Protein AF-K9SV68-F1 (afdb_monomer)

Solvent-accessible surface area (backbone atoms only — not comparable to full-atom values): 18923 Å² total; per-residue (Å²): 140,86,89,78,89,82,89,80,80,82,83,78,84,76,73,82,73,83,76,76,76,76,85,82,72,73,84,58,54,33,35,38,40,33,25,44,53,61,69,59,39,51,53,49,50,58,52,55,53,71,75,46,82,61,45,75,44,80,21,51,42,49,70,56,41,52,52,54,59,70,74,49,88,62,61,34,37,39,39,31,59,32,58,99,48,54,59,65,58,52,45,52,50,39,48,71,80,41,67,82,56,46,29,35,36,46,38,82,47,83,71,81,54,69,71,55,50,51,52,45,39,77,66,69,33,73,47,72,36,38,69,30,77,92,38,46,69,56,39,51,48,53,52,50,52,54,50,49,50,52,48,50,53,48,44,57,56,31,78,72,49,81,86,82,91,51,92,86,46,57,30,47,33,29,52,73,85,40,84,46,76,42,54,49,66,38,38,42,40,58,54,40,51,76,69,70,46,90,71,46,56,87,58,76,50,72,46,72,53,61,49,38,44,32,37,46,79,36,44,69,86,28,31,52,74,83,45,72,57,42,54,50,33,33,59,67,30,62,46,76,54,89,45,54,44,46,20,52,68,30,23,36,61,46,64,59,28,27,34,39,66,77,77,53,47,66,43,93,45,69,69,59,53,58,77,41,48,80,36,62,30,92,44,18,33,22,40,56,62,41,67,45,78,57,42,56,54,71,38,74,34,48,69,67,39,52,52,50,52,52,52,53,50,55,51,43,53,55,50,51,55,54,56,57,58,54,59,65,65,74,77,108

pLDDT: mean 77.12, std 18.06, range [28.53, 97.12]

Radius of gyration: 30.38 Å; Cα contacts (8 Å, |Δi|>4): 512; chains: 1; bounding box: 112×49×78 Å

Foldseek 3Di:
DDDDDDDDDDDDDDDDDPPPPPDDDDPAAEEEEEALPVVLLVLLVVLVVVLHDHHYHYHNADVSVVCVVVVDDHQEYEDEDHPPDDSLNVQVVCCVPVVPHAYEYEDQDPDDDPVNQVVVVVSPHPGYAYSDPVRSVVVSVVCCVSVVVSVVVVVVVCVVPPDDPDPPFKAWEAEQNHIFIDGFQDQQLVRCVVVVHDFDDPVVLPLAFLSQKKFWPDDPVQKDPADPSNVVLLVLLVQPPPRITRSSRITGHHYYIYIYDLWFDEDPDLVSLVVQAQHFGCAFYAHRRNRDGLGHHRDHRHVVSSVVNVVSVVVSVVVVVVVVVVVVVVVD

Structure (mmCIF, N/CA/C/O backbone):
data_AF-K9SV68-F1
#
_entry.id   AF-K9SV68-F1
#
loop_
_atom_site.group_PDB
_atom_site.id
_atom_site.type_symbol
_atom_site.label_atom_id
_atom_site.label_alt_id
_atom_site.label_comp_id
_atom_site.label_asym_id
_atom_site.label_entity_id
_atom_site.label_seq_id
_atom_site.pdbx_PDB_ins_code
_atom_site.Cartn_x
_atom_site.Cartn_y
_atom_site.Cartn_z
_atom_site.occupancy
_atom_site.B_iso_or_equiv
_atom_site.auth_seq_id
_atom_site.auth_comp_id
_atom_site.auth_asym_id
_atom_site.auth_atom_id
_atom_site.pdbx_PDB_model_num
ATOM 1 N N . MET A 1 1 ? 75.591 25.902 47.178 1.00 43.91 1 MET A N 1
ATOM 2 C CA . MET A 1 1 ? 74.725 26.683 46.273 1.00 43.91 1 MET A CA 1
ATOM 3 C C . MET A 1 1 ? 73.321 26.130 46.410 1.00 43.91 1 MET A C 1
ATOM 5 O O . MET A 1 1 ? 73.061 25.014 45.989 1.00 43.91 1 MET A O 1
ATOM 9 N N . SER A 1 2 ? 72.503 26.852 47.162 1.00 43.28 2 SER A N 1
ATOM 10 C CA . SER A 1 2 ? 71.105 26.577 47.492 1.00 43.28 2 SER A CA 1
ATOM 11 C C . SER A 1 2 ? 70.156 27.215 46.473 1.00 43.28 2 SER A C 1
ATOM 13 O O . SER A 1 2 ? 70.574 28.134 45.769 1.00 43.28 2 SER A O 1
ATOM 15 N N . ASN A 1 3 ? 68.896 26.756 46.507 1.00 35.91 3 ASN A N 1
ATOM 16 C CA . ASN A 1 3 ? 67.652 27.272 45.896 1.00 35.91 3 ASN A CA 1
ATOM 17 C C . ASN A 1 3 ? 67.081 26.321 44.835 1.00 35.91 3 ASN A C 1
ATOM 19 O O . ASN A 1 3 ? 67.828 25.801 44.020 1.00 35.91 3 ASN A O 1
ATOM 23 N N . SER A 1 4 ? 65.782 26.067 44.704 1.00 39.47 4 SER A N 1
ATOM 24 C CA . SER A 1 4 ? 64.579 26.325 45.503 1.00 39.47 4 SER A CA 1
ATOM 25 C C . SER A 1 4 ? 63.468 25.492 44.851 1.00 39.47 4 SER A C 1
ATOM 27 O O . SER A 1 4 ? 63.468 25.279 43.642 1.00 39.47 4 SER A O 1
ATOM 29 N N . SER A 1 5 ? 62.518 25.042 45.658 1.00 44.03 5 SER A N 1
ATOM 30 C CA . SER A 1 5 ? 61.244 24.430 45.276 1.00 44.03 5 SER A CA 1
ATOM 31 C C . SER A 1 5 ? 60.444 25.227 44.238 1.00 44.03 5 SER A C 1
ATOM 33 O O . SER A 1 5 ? 60.319 26.443 44.376 1.00 44.03 5 SER A O 1
ATOM 35 N N . ASN A 1 6 ? 59.782 24.531 43.304 1.00 39.59 6 ASN A N 1
ATOM 36 C CA . ASN A 1 6 ? 58.529 25.019 42.727 1.00 39.59 6 ASN A CA 1
ATOM 37 C C . ASN A 1 6 ? 57.597 23.863 42.327 1.00 39.59 6 ASN A C 1
ATOM 39 O O . ASN A 1 6 ? 57.912 23.064 41.448 1.00 39.59 6 ASN A O 1
ATOM 43 N N . SER A 1 7 ? 56.446 23.791 42.998 1.00 42.72 7 SER A N 1
ATOM 44 C CA . SER A 1 7 ? 55.296 22.967 42.626 1.00 42.72 7 SER A CA 1
ATOM 45 C C . SER A 1 7 ? 54.508 23.646 41.509 1.00 42.72 7 SER A C 1
ATOM 47 O O . SER A 1 7 ? 54.267 24.850 41.582 1.00 42.72 7 SER A O 1
ATOM 49 N N . SER A 1 8 ? 54.023 22.898 40.523 1.00 39.38 8 SER A N 1
ATOM 50 C CA . SER A 1 8 ? 52.914 23.350 39.671 1.00 39.38 8 SER A CA 1
ATOM 51 C C . SER A 1 8 ? 52.108 22.158 39.146 1.00 39.38 8 SER A C 1
ATOM 53 O O . SER A 1 8 ? 52.635 21.070 38.943 1.00 39.38 8 SER A O 1
ATOM 55 N N . ASN A 1 9 ? 50.800 22.390 39.063 1.00 41.84 9 ASN A N 1
ATOM 56 C CA . ASN A 1 9 ? 49.679 21.448 39.105 1.00 41.84 9 ASN A CA 1
ATOM 57 C C . ASN A 1 9 ? 49.635 20.350 38.022 1.00 41.84 9 ASN A C 1
ATOM 59 O O . ASN A 1 9 ? 50.152 20.548 36.923 1.00 41.84 9 ASN A O 1
ATOM 63 N N . PRO A 1 10 ? 48.913 19.236 38.279 1.00 46.31 10 PRO A N 1
ATOM 64 C CA . PRO A 1 10 ? 48.522 18.300 37.228 1.00 46.31 10 PRO A CA 1
ATOM 65 C C . PRO A 1 10 ? 47.568 18.981 36.226 1.00 46.31 10 PRO A C 1
ATOM 67 O O . PRO A 1 10 ? 46.767 19.834 36.628 1.00 46.31 10 PRO A O 1
ATOM 70 N N . PRO A 1 11 ? 47.620 18.624 34.929 1.00 42.34 11 PRO A N 1
ATOM 71 C CA . PRO A 1 11 ? 46.716 19.181 33.935 1.00 42.34 11 PRO A CA 1
ATOM 72 C C . PRO A 1 11 ? 45.273 18.777 34.253 1.00 42.34 11 PRO A C 1
ATOM 74 O O . PRO A 1 11 ? 44.971 17.620 34.550 1.00 42.34 11 PRO A O 1
ATOM 77 N N . SER A 1 12 ? 44.394 19.773 34.209 1.00 39.19 12 SER A N 1
ATOM 78 C CA . SER A 1 12 ? 42.957 19.651 34.392 1.00 39.19 12 SER A CA 1
ATOM 79 C C . SER A 1 12 ? 42.356 18.658 33.397 1.00 39.19 12 SER A C 1
ATOM 81 O O . SER A 1 12 ? 42.590 18.715 32.191 1.00 39.19 12 SER A O 1
ATOM 83 N N . THR A 1 13 ? 41.535 17.752 33.918 1.00 40.47 13 THR A N 1
ATOM 84 C CA . THR A 1 13 ? 40.661 16.872 33.148 1.00 40.47 13 THR A CA 1
ATOM 85 C C . THR A 1 13 ? 39.663 17.716 32.352 1.00 40.47 13 THR A C 1
ATOM 87 O O . THR A 1 13 ? 38.658 18.191 32.882 1.00 40.47 13 THR A O 1
ATOM 90 N N . GLN A 1 14 ? 39.935 17.928 31.061 1.00 42.53 14 GLN A N 1
ATOM 91 C CA . GLN A 1 14 ? 38.928 18.427 30.129 1.00 42.53 14 GLN A CA 1
ATOM 92 C C . GLN A 1 14 ? 37.808 17.388 30.038 1.00 42.53 14 GLN A C 1
ATOM 94 O O . GLN A 1 14 ? 38.004 16.254 29.605 1.00 42.53 14 GLN A O 1
ATOM 99 N N . LYS A 1 15 ? 36.630 17.784 30.516 1.00 39.50 15 LYS A N 1
ATOM 100 C CA . LYS A 1 15 ? 35.377 17.049 30.362 1.00 39.50 15 LYS A CA 1
ATOM 101 C C . LYS A 1 15 ? 35.115 16.898 28.854 1.00 39.50 15 LYS A C 1
ATOM 103 O O . LYS A 1 15 ? 35.193 17.915 28.164 1.00 39.50 15 LYS A O 1
ATOM 108 N N . PRO A 1 16 ? 34.840 15.690 28.330 1.00 36.31 16 PRO A N 1
ATOM 109 C CA . PRO A 1 16 ? 34.570 15.517 26.910 1.00 36.31 16 PRO A CA 1
ATOM 110 C C . PRO A 1 16 ? 33.375 16.386 26.516 1.00 36.31 16 PRO A C 1
ATOM 112 O O . PRO A 1 16 ? 32.306 16.320 27.128 1.00 36.31 16 PRO A O 1
ATOM 115 N N . GLU A 1 17 ? 33.609 17.245 25.530 1.00 38.41 17 GLU A N 1
ATOM 116 C CA . GLU A 1 17 ? 32.598 18.044 24.850 1.00 38.41 17 GLU A CA 1
ATOM 117 C C . GLU A 1 17 ? 31.492 17.099 24.341 1.00 38.41 17 GLU A C 1
ATOM 119 O O . GLU A 1 17 ? 31.812 16.005 23.859 1.00 38.41 17 GLU A O 1
ATOM 124 N N . PRO A 1 18 ? 30.197 17.434 24.498 1.00 31.64 18 PRO A N 1
ATOM 125 C CA . PRO A 1 18 ? 29.129 16.549 24.062 1.00 31.64 18 PRO A CA 1
ATOM 126 C C . PRO A 1 18 ? 29.256 16.332 22.555 1.00 31.64 18 PRO A C 1
ATOM 128 O O . PRO A 1 18 ? 29.105 17.263 21.765 1.00 31.64 18 PRO A O 1
ATOM 131 N N . LEU A 1 19 ? 29.560 15.087 22.181 1.00 33.84 19 LEU A N 1
ATOM 132 C CA . LEU A 1 19 ? 29.571 14.605 20.807 1.00 33.84 19 LEU A CA 1
ATOM 133 C C . LEU A 1 19 ? 28.248 15.007 20.154 1.00 33.84 19 LEU A C 1
ATOM 135 O O . LEU A 1 19 ? 27.196 14.457 20.480 1.00 33.84 19 LEU A O 1
ATOM 139 N N . VAL A 1 20 ? 28.304 15.982 19.246 1.00 36.91 20 VAL A N 1
ATOM 140 C CA . VAL A 1 20 ? 27.202 16.279 18.333 1.00 36.91 20 VAL A CA 1
ATOM 141 C C . VAL A 1 20 ? 26.858 14.959 17.635 1.00 36.91 20 VAL A C 1
ATOM 143 O O . VAL A 1 20 ? 27.742 14.389 16.987 1.00 36.91 20 VAL A O 1
ATOM 146 N N . PRO A 1 21 ? 25.633 14.423 17.790 1.00 31.27 21 PRO A N 1
ATOM 147 C CA . PRO A 1 21 ? 25.289 13.148 17.186 1.00 31.27 21 PRO A CA 1
ATOM 148 C C . PRO A 1 21 ? 25.446 13.254 15.661 1.00 31.27 21 PRO A C 1
ATOM 150 O O . PRO A 1 21 ? 25.070 14.274 15.070 1.00 31.27 21 PRO A O 1
ATOM 153 N N . PRO A 1 22 ? 26.030 12.239 15.002 1.00 28.53 22 PRO A N 1
ATOM 154 C CA . PRO A 1 22 ? 26.199 12.249 13.556 1.00 28.53 22 PRO A CA 1
ATOM 155 C C . PRO A 1 22 ? 24.829 12.370 12.873 1.00 28.53 22 PRO A C 1
ATOM 157 O O . PRO A 1 22 ? 23.864 11.726 13.279 1.00 28.53 22 PRO A O 1
ATOM 160 N N . LYS A 1 23 ? 24.749 13.216 11.835 1.00 31.94 23 LYS A N 1
ATOM 161 C CA . LYS A 1 23 ? 23.549 13.437 11.008 1.00 31.94 23 LYS A CA 1
ATOM 162 C C . LYS A 1 23 ? 22.915 12.091 10.614 1.00 31.94 23 LYS A C 1
ATOM 164 O O . LYS A 1 23 ? 23.541 11.312 9.898 1.00 31.94 23 LYS A O 1
ATOM 169 N N . GLN A 1 24 ? 21.695 11.837 11.092 1.00 32.91 24 GLN A N 1
ATOM 170 C CA . GLN A 1 24 ? 20.980 10.572 10.907 1.00 32.91 24 GLN A CA 1
ATOM 171 C C . GLN A 1 24 ? 20.633 10.330 9.432 1.00 32.91 24 GLN A C 1
ATOM 173 O O . GLN A 1 24 ? 20.235 11.234 8.695 1.00 32.91 24 GLN A O 1
ATOM 178 N N . THR A 1 25 ? 20.855 9.091 9.006 1.00 34.41 25 THR A N 1
ATOM 179 C CA . THR A 1 25 ? 20.839 8.622 7.619 1.00 34.41 25 THR A CA 1
ATOM 180 C C . THR A 1 25 ? 19.444 8.187 7.187 1.00 34.41 25 THR A C 1
ATOM 182 O O . THR A 1 25 ? 18.871 7.294 7.801 1.00 34.41 25 THR A O 1
ATOM 185 N N . VAL A 1 26 ? 18.971 8.764 6.082 1.00 45.66 26 VAL A N 1
ATOM 186 C CA . VAL A 1 26 ? 17.800 8.342 5.296 1.00 45.66 26 VAL A CA 1
ATOM 187 C C . VAL A 1 26 ? 17.828 6.823 5.050 1.00 45.66 26 VAL A C 1
ATOM 189 O O . VAL A 1 26 ? 18.873 6.316 4.634 1.00 45.66 26 VAL A O 1
ATOM 192 N N . SER A 1 27 ? 16.705 6.117 5.237 1.00 55.84 27 SER A N 1
ATOM 193 C CA . SER A 1 27 ? 16.463 4.724 4.839 1.00 55.84 27 SER A CA 1
ATOM 194 C C . SER A 1 27 ? 17.048 4.503 3.449 1.00 55.84 27 SER A C 1
ATOM 196 O O . SER A 1 27 ? 16.507 4.977 2.443 1.00 55.84 27 SER A O 1
ATOM 198 N N . SER A 1 28 ? 18.180 3.803 3.399 1.00 69.00 28 SER A N 1
ATOM 199 C CA . SER A 1 28 ? 18.931 3.606 2.166 1.00 69.00 28 SER A CA 1
ATOM 200 C C . SER A 1 28 ? 18.079 2.825 1.164 1.00 69.00 28 SER A C 1
ATOM 202 O O . SER A 1 28 ? 17.372 1.881 1.521 1.00 69.00 28 SER A O 1
ATOM 204 N N . MET A 1 29 ? 18.076 3.274 -0.089 1.00 81.81 29 MET A N 1
ATOM 205 C CA . MET A 1 29 ? 17.242 2.673 -1.123 1.00 81.81 29 MET A CA 1
ATOM 206 C C . MET A 1 29 ? 17.797 1.301 -1.521 1.00 81.81 29 MET A C 1
ATOM 208 O O . MET A 1 29 ? 19.005 1.136 -1.685 1.00 81.81 29 MET A O 1
ATOM 212 N N . ARG A 1 30 ? 16.888 0.328 -1.634 1.00 87.94 30 ARG A N 1
ATOM 213 C CA . ARG A 1 30 ? 17.165 -1.085 -1.899 1.00 87.94 30 ARG A CA 1
ATOM 214 C C . ARG A 1 30 ? 16.984 -1.382 -3.378 1.00 87.94 30 ARG A C 1
ATOM 216 O O . ARG A 1 30 ? 15.856 -1.355 -3.872 1.00 87.94 30 ARG A O 1
ATOM 223 N N . ILE A 1 31 ? 18.083 -1.665 -4.062 1.00 92.88 31 ILE A N 1
ATOM 224 C CA . ILE A 1 31 ? 18.101 -1.908 -5.503 1.00 92.88 31 ILE A CA 1
ATOM 225 C C . ILE A 1 31 ? 18.536 -3.347 -5.740 1.00 92.88 31 ILE A C 1
ATOM 227 O O . ILE A 1 31 ? 19.588 -3.765 -5.260 1.00 92.88 31 ILE A O 1
ATOM 231 N N . VAL A 1 32 ? 17.729 -4.093 -6.486 1.00 95.06 32 VAL A N 1
ATOM 232 C CA . VAL A 1 32 ? 18.138 -5.392 -7.024 1.00 95.06 32 VAL A CA 1
ATOM 233 C C . VAL A 1 32 ? 18.725 -5.164 -8.409 1.00 95.06 32 VAL A C 1
ATOM 235 O O . VAL A 1 32 ? 18.122 -4.458 -9.218 1.00 95.06 32 VAL A O 1
ATOM 238 N N . ILE A 1 33 ? 19.888 -5.748 -8.680 1.00 95.56 33 ILE A N 1
ATOM 239 C CA . ILE A 1 33 ? 20.529 -5.714 -9.998 1.00 95.56 33 ILE A CA 1
ATOM 240 C C . ILE A 1 33 ? 20.639 -7.156 -10.471 1.00 95.56 33 ILE A C 1
ATOM 242 O O . ILE A 1 33 ? 21.418 -7.925 -9.918 1.00 95.56 33 ILE A O 1
ATOM 246 N N . ALA A 1 34 ? 19.832 -7.519 -11.462 1.00 95.25 34 ALA A N 1
ATOM 247 C CA . ALA A 1 34 ? 19.746 -8.876 -11.972 1.00 95.25 34 ALA A CA 1
ATOM 248 C C . ALA A 1 34 ? 20.439 -8.980 -13.334 1.00 95.25 34 ALA A C 1
ATOM 250 O O . ALA A 1 34 ? 19.934 -8.435 -14.314 1.00 95.25 34 ALA A O 1
ATOM 251 N N . GLU A 1 35 ? 21.593 -9.641 -13.383 1.00 93.19 35 GLU A N 1
ATOM 252 C CA . GLU A 1 35 ? 22.402 -9.811 -14.594 1.00 93.19 35 GLU A CA 1
ATOM 253 C C . GLU A 1 35 ? 23.335 -11.023 -14.445 1.00 93.19 35 GLU A C 1
ATOM 255 O O . GLU A 1 35 ? 24.170 -11.063 -13.541 1.00 93.19 35 GLU A O 1
ATOM 260 N N . SER A 1 36 ? 23.216 -11.999 -15.342 1.00 91.94 36 SER A N 1
ATOM 261 C CA . SER A 1 36 ? 24.034 -13.218 -15.341 1.00 91.94 36 SER A CA 1
ATOM 262 C C . SER A 1 36 ? 25.431 -12.993 -15.911 1.00 91.94 36 SER A C 1
ATOM 264 O O . SER A 1 36 ? 26.373 -13.692 -15.535 1.00 91.94 36 SER A O 1
ATOM 266 N N . ASN A 1 37 ? 25.617 -12.005 -16.793 1.00 90.94 37 ASN A N 1
ATOM 267 C CA . ASN A 1 37 ? 26.946 -11.635 -17.255 1.00 90.94 37 ASN A CA 1
ATOM 268 C C . ASN A 1 37 ? 27.688 -10.840 -16.169 1.00 90.94 37 ASN A C 1
ATOM 270 O O . ASN A 1 37 ? 27.463 -9.646 -15.975 1.00 90.94 37 ASN A O 1
ATOM 274 N N . LEU A 1 38 ? 28.644 -11.489 -15.504 1.00 86.94 38 LEU A N 1
ATOM 275 C CA . LEU A 1 38 ? 29.387 -10.908 -14.381 1.00 86.94 38 LEU A CA 1
ATOM 276 C C . LEU A 1 38 ? 30.149 -9.617 -14.727 1.00 86.94 38 LEU A C 1
ATOM 278 O O . LEU A 1 38 ? 30.322 -8.759 -13.860 1.00 86.94 38 LEU A O 1
ATOM 282 N N . THR A 1 39 ? 30.587 -9.440 -15.978 1.00 89.06 39 THR A N 1
ATOM 283 C CA . THR A 1 39 ? 31.239 -8.199 -16.424 1.00 89.06 39 THR A CA 1
ATOM 284 C C . THR A 1 39 ? 30.236 -7.051 -16.481 1.00 89.06 39 THR A C 1
ATOM 286 O O . THR A 1 39 ? 30.518 -5.957 -15.986 1.00 89.06 39 THR A O 1
ATOM 289 N N . HIS A 1 40 ? 29.042 -7.297 -17.024 1.00 89.19 40 HIS A N 1
ATOM 290 C CA . HIS A 1 40 ? 27.973 -6.300 -17.040 1.00 89.19 40 HIS A CA 1
ATOM 291 C C . HIS A 1 40 ? 27.463 -6.012 -15.628 1.00 89.19 40 HIS A C 1
ATOM 293 O O . HIS A 1 40 ? 27.337 -4.847 -15.262 1.00 89.19 40 HIS A O 1
ATOM 299 N N . LEU A 1 41 ? 27.266 -7.046 -14.805 1.00 86.75 41 LEU A N 1
ATOM 300 C CA . LEU A 1 41 ? 26.861 -6.908 -13.407 1.00 86.75 41 LEU A CA 1
ATOM 301 C C . LEU A 1 41 ? 27.845 -6.037 -12.613 1.00 86.75 41 LEU A C 1
ATOM 303 O O . LEU A 1 41 ? 27.417 -5.107 -11.936 1.00 86.75 41 LEU A O 1
ATOM 307 N N . SER A 1 42 ? 29.154 -6.282 -12.742 1.00 85.88 42 SER A N 1
ATOM 308 C CA . SER A 1 42 ? 30.193 -5.480 -12.074 1.00 85.88 42 SER A CA 1
ATOM 309 C C . SER A 1 42 ? 30.167 -4.021 -12.539 1.00 85.88 42 SER A C 1
ATOM 311 O O . SER A 1 42 ? 30.170 -3.106 -11.721 1.00 85.88 42 SER A O 1
ATOM 313 N N . THR A 1 43 ? 30.046 -3.796 -13.851 1.00 88.88 43 THR A N 1
ATOM 314 C CA . THR A 1 43 ? 29.954 -2.448 -14.441 1.00 88.88 43 THR A CA 1
ATOM 315 C C . THR A 1 43 ? 28.722 -1.681 -13.945 1.00 88.88 43 THR A C 1
ATOM 317 O O . THR A 1 43 ? 28.789 -0.483 -13.645 1.00 88.88 43 THR A O 1
ATOM 320 N N . LEU A 1 44 ? 27.580 -2.370 -13.853 1.00 89.88 44 LEU A N 1
ATOM 321 C CA . LEU A 1 44 ? 26.344 -1.817 -13.312 1.00 89.88 44 LEU A CA 1
ATOM 322 C C . LEU A 1 44 ? 26.517 -1.483 -11.829 1.00 89.88 44 LEU A C 1
ATOM 324 O O . LEU A 1 44 ? 26.214 -0.360 -11.445 1.00 89.88 44 LEU A O 1
ATOM 328 N N . LEU A 1 45 ? 27.052 -2.399 -11.017 1.00 86.12 45 LEU A N 1
ATOM 329 C CA . LEU A 1 45 ? 27.320 -2.167 -9.594 1.00 86.12 45 LEU A CA 1
ATOM 330 C C . LEU A 1 45 ? 28.186 -0.921 -9.385 1.00 86.12 45 LEU A C 1
ATOM 332 O O . LEU A 1 45 ? 27.733 0.011 -8.725 1.00 86.12 45 LEU A O 1
ATOM 336 N N . GLU A 1 46 ? 29.353 -0.841 -10.030 1.00 87.81 46 GLU A N 1
ATOM 337 C CA . GLU A 1 46 ? 30.252 0.319 -9.937 1.00 87.81 46 GLU A CA 1
ATOM 338 C C . GLU A 1 46 ? 29.548 1.625 -10.330 1.00 87.81 46 GLU A C 1
ATOM 340 O O . GLU A 1 46 ? 29.686 2.663 -9.672 1.00 87.81 46 GLU A O 1
ATOM 345 N N . THR A 1 47 ? 28.753 1.587 -11.405 1.00 89.56 47 THR A N 1
ATOM 346 C CA . THR A 1 47 ? 28.018 2.769 -11.852 1.00 89.56 47 THR A CA 1
ATOM 347 C C . THR A 1 47 ? 26.972 3.180 -10.826 1.00 89.56 47 THR A C 1
ATOM 349 O O . THR A 1 47 ? 26.932 4.353 -10.466 1.00 89.56 47 THR A O 1
ATOM 352 N N . ILE A 1 48 ? 26.158 2.254 -10.319 1.00 88.31 48 ILE A N 1
ATOM 353 C CA . ILE A 1 48 ? 25.084 2.545 -9.361 1.00 88.31 48 ILE A CA 1
ATOM 354 C C . ILE A 1 48 ? 25.649 3.004 -8.008 1.00 88.31 48 ILE A C 1
ATOM 356 O O . ILE A 1 48 ? 25.150 3.981 -7.440 1.00 88.31 48 ILE A O 1
ATOM 360 N N . GLU A 1 49 ? 26.728 2.382 -7.528 1.00 85.81 49 GLU A N 1
ATOM 361 C CA . GLU A 1 49 ? 27.465 2.806 -6.330 1.00 85.81 49 GLU A CA 1
ATOM 362 C C . GLU A 1 49 ? 28.010 4.232 -6.471 1.00 85.81 49 GLU A C 1
ATOM 364 O O . GLU A 1 49 ? 27.973 5.010 -5.516 1.00 85.81 49 GLU A O 1
ATOM 369 N N . SER A 1 50 ? 28.428 4.635 -7.678 1.00 86.31 50 SER A N 1
ATOM 370 C CA . SER A 1 50 ? 28.881 6.011 -7.9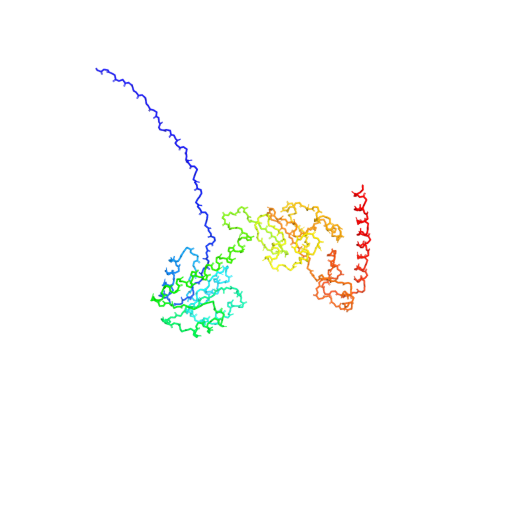25 1.00 86.31 50 SER A CA 1
ATOM 371 C C . SER A 1 50 ? 27.764 7.062 -7.820 1.00 86.31 50 SER A C 1
ATOM 373 O O . SER A 1 50 ? 28.048 8.237 -7.588 1.00 86.31 50 SER A O 1
ATOM 375 N N . ILE A 1 51 ? 26.489 6.665 -7.943 1.00 85.19 51 ILE A N 1
ATOM 376 C CA . ILE A 1 51 ? 25.333 7.576 -7.849 1.00 85.19 51 ILE A CA 1
ATOM 377 C C . ILE A 1 51 ? 24.986 7.881 -6.382 1.00 85.19 51 ILE A C 1
ATOM 379 O O . ILE A 1 51 ? 24.422 8.935 -6.082 1.00 85.19 51 ILE A O 1
ATOM 383 N N . GLY A 1 52 ? 25.296 6.981 -5.444 1.00 79.81 52 GLY A N 1
ATOM 384 C CA . GLY A 1 52 ? 24.942 7.168 -4.039 1.00 79.81 52 GLY A CA 1
ATOM 385 C C . GLY A 1 52 ? 25.192 5.951 -3.152 1.00 79.81 52 GLY A C 1
ATOM 386 O O . GLY A 1 52 ? 25.684 4.918 -3.587 1.00 79.81 52 GLY A O 1
ATOM 387 N N . LYS A 1 53 ? 24.828 6.075 -1.871 1.00 79.25 53 LYS A N 1
ATOM 388 C CA . LYS A 1 53 ? 24.878 4.961 -0.915 1.00 79.25 53 LYS A CA 1
ATOM 389 C C . LYS A 1 53 ? 23.539 4.229 -0.898 1.00 79.25 53 LYS A C 1
ATOM 391 O O . LYS A 1 53 ? 22.554 4.740 -0.355 1.00 79.25 53 LYS A O 1
ATOM 396 N N . TRP A 1 54 ? 23.530 3.043 -1.486 1.00 84.94 54 TRP A N 1
ATOM 397 C CA . TRP A 1 54 ? 22.362 2.182 -1.655 1.00 84.94 54 TRP A CA 1
ATOM 398 C C . TRP A 1 54 ? 22.613 0.835 -0.985 1.00 84.94 54 TRP A C 1
ATOM 400 O O . TRP A 1 54 ? 23.761 0.453 -0.764 1.00 84.94 54 TRP A O 1
ATOM 410 N N . VAL A 1 55 ? 21.544 0.095 -0.714 1.00 82.06 55 VAL A N 1
ATOM 411 C CA . VAL A 1 55 ? 21.647 -1.328 -0.394 1.00 82.06 55 VAL A CA 1
ATOM 412 C C . VAL A 1 55 ? 21.430 -2.091 -1.692 1.00 82.06 55 VAL A C 1
ATOM 414 O O . VAL A 1 55 ? 20.328 -2.072 -2.244 1.00 82.06 55 VAL A O 1
ATOM 417 N N . LEU A 1 56 ? 22.493 -2.706 -2.199 1.00 84.44 56 LEU A N 1
ATOM 418 C CA . LEU A 1 56 ? 22.487 -3.404 -3.478 1.00 84.44 56 LEU A CA 1
ATOM 419 C C . LEU A 1 56 ? 22.377 -4.908 -3.256 1.00 84.44 56 LEU A C 1
ATOM 421 O O . LEU A 1 56 ? 23.085 -5.472 -2.424 1.00 84.44 56 LEU A O 1
ATOM 425 N N . TYR A 1 57 ? 21.496 -5.538 -4.021 1.00 88.19 57 TYR A N 1
ATOM 426 C CA . TYR A 1 57 ? 21.335 -6.984 -4.070 1.00 88.19 57 TYR A CA 1
ATOM 427 C C . TYR A 1 57 ? 21.647 -7.438 -5.500 1.00 88.19 57 TYR A C 1
ATOM 429 O O . TYR A 1 57 ? 20.770 -7.361 -6.366 1.00 88.19 57 TYR A O 1
ATOM 437 N N . PRO A 1 58 ? 22.901 -7.811 -5.795 1.00 86.81 58 PRO A N 1
ATOM 438 C CA . PRO A 1 58 ? 23.224 -8.420 -7.075 1.00 86.81 58 PRO A CA 1
ATOM 439 C C . PRO A 1 58 ? 22.583 -9.807 -7.148 1.00 86.81 58 PRO A C 1
ATOM 441 O O . PRO A 1 58 ? 22.615 -10.550 -6.172 1.00 86.81 58 PRO A O 1
ATOM 444 N N . CYS A 1 59 ? 22.000 -10.146 -8.293 1.00 86.81 59 CYS A N 1
ATOM 445 C CA . CYS A 1 59 ? 21.455 -11.470 -8.558 1.00 86.81 59 CYS A CA 1
ATOM 446 C C . CYS A 1 59 ? 21.943 -11.943 -9.928 1.00 86.81 59 CYS A C 1
ATOM 448 O O . CYS A 1 59 ? 21.635 -11.316 -10.941 1.00 86.81 59 CYS A O 1
ATOM 450 N N . ALA A 1 60 ? 22.689 -13.043 -9.970 1.00 84.88 60 ALA A N 1
ATOM 451 C CA . ALA A 1 60 ? 23.168 -13.608 -11.235 1.00 84.88 60 ALA A CA 1
ATOM 452 C C . ALA A 1 60 ? 22.235 -14.703 -11.768 1.00 84.88 60 ALA A C 1
ATOM 454 O O . ALA A 1 60 ? 22.281 -15.028 -12.951 1.00 84.88 60 ALA A O 1
ATOM 455 N N . GLU A 1 61 ? 21.368 -15.254 -10.918 1.00 80.94 61 GLU A N 1
ATOM 456 C CA . GLU A 1 61 ? 20.488 -16.367 -11.266 1.00 80.94 61 GLU A CA 1
ATOM 457 C C . GLU A 1 61 ? 19.020 -16.074 -10.931 1.00 80.94 61 GLU A C 1
ATOM 459 O O . GLU A 1 61 ? 18.687 -15.358 -9.982 1.00 80.94 61 GLU A O 1
ATOM 464 N N . TYR A 1 62 ? 18.108 -16.682 -11.693 1.00 84.44 62 TYR A N 1
ATOM 465 C CA . TYR A 1 62 ? 16.668 -16.508 -11.504 1.00 84.44 62 TYR A CA 1
ATOM 466 C C . TYR A 1 62 ? 16.162 -16.892 -10.093 1.00 84.44 62 TYR A C 1
ATOM 468 O O . TYR A 1 62 ? 15.395 -16.116 -9.518 1.00 84.44 62 TYR A O 1
ATOM 476 N N . PRO A 1 63 ? 16.558 -18.028 -9.476 1.00 79.81 63 PRO A N 1
ATOM 477 C CA . PRO A 1 63 ? 16.069 -18.387 -8.140 1.00 79.81 63 PRO A CA 1
ATOM 478 C C . PRO A 1 63 ? 16.477 -17.376 -7.060 1.00 79.81 63 PRO A C 1
ATOM 480 O O . PRO A 1 63 ? 15.660 -17.021 -6.209 1.00 79.81 63 PRO A O 1
ATOM 483 N N . GLU A 1 64 ? 17.712 -16.875 -7.134 1.00 82.25 64 GLU A N 1
ATOM 484 C CA . GLU A 1 64 ? 18.246 -15.842 -6.242 1.00 82.25 64 GLU A CA 1
ATOM 485 C C . GLU A 1 64 ? 17.459 -14.532 -6.375 1.00 82.25 64 GLU A C 1
ATOM 487 O O . GLU A 1 64 ? 17.066 -13.932 -5.369 1.00 82.25 64 GLU A O 1
ATOM 492 N N . LEU A 1 65 ? 17.148 -14.132 -7.613 1.00 87.81 65 LEU A N 1
ATOM 493 C CA . LEU A 1 65 ? 16.311 -12.969 -7.901 1.00 87.81 65 LEU A CA 1
ATOM 494 C C . LEU A 1 65 ? 14.931 -13.093 -7.239 1.00 87.81 65 LEU A C 1
ATOM 496 O O . LEU A 1 65 ? 14.505 -12.190 -6.516 1.00 87.81 65 LEU A O 1
ATOM 500 N N . ILE A 1 66 ? 14.233 -14.214 -7.442 1.00 87.19 66 ILE A N 1
ATOM 501 C CA . ILE A 1 66 ? 12.887 -14.411 -6.883 1.00 87.19 66 ILE A CA 1
ATOM 502 C C . ILE A 1 66 ? 12.914 -14.455 -5.355 1.00 87.19 66 ILE A C 1
ATOM 504 O O . ILE A 1 66 ? 12.057 -13.846 -4.708 1.00 87.19 66 ILE A O 1
ATOM 508 N N . GLN A 1 67 ? 13.896 -15.138 -4.766 1.00 75.62 67 GLN A N 1
ATOM 509 C CA . GLN A 1 67 ? 14.060 -15.188 -3.317 1.00 75.62 67 GLN A CA 1
ATOM 510 C C . GLN A 1 67 ? 14.285 -13.786 -2.738 1.00 75.62 67 GLN A C 1
ATOM 512 O O . GLN A 1 67 ? 13.627 -13.408 -1.768 1.00 75.62 67 GLN A O 1
ATOM 517 N N . THR A 1 68 ? 15.156 -12.996 -3.365 1.00 77.62 68 THR A N 1
ATOM 518 C CA . THR A 1 68 ? 15.472 -11.626 -2.948 1.00 77.62 68 THR A CA 1
ATOM 519 C C . THR A 1 68 ? 14.241 -10.727 -3.022 1.00 77.62 68 THR A C 1
ATOM 521 O O . THR A 1 68 ? 13.896 -10.096 -2.021 1.00 77.62 68 THR A O 1
ATOM 524 N N . LEU A 1 69 ? 13.518 -10.740 -4.150 1.00 83.00 69 LEU A N 1
ATOM 525 C CA . LEU A 1 69 ? 12.269 -9.986 -4.327 1.00 83.00 69 LEU A CA 1
ATOM 526 C C . LEU A 1 69 ? 11.195 -10.384 -3.298 1.00 83.00 69 LEU A C 1
ATOM 528 O O . LEU A 1 69 ? 10.443 -9.537 -2.820 1.00 83.00 69 LEU A O 1
ATOM 532 N N . SER A 1 70 ? 11.141 -11.662 -2.919 1.00 77.25 70 SER A N 1
ATOM 533 C CA . SER A 1 70 ? 10.172 -12.185 -1.944 1.00 77.25 70 SER A CA 1
ATOM 534 C C . SER A 1 70 ? 10.548 -11.889 -0.487 1.00 77.25 70 SER A C 1
ATOM 536 O O . SER A 1 70 ? 9.676 -11.831 0.377 1.00 77.25 70 SER A O 1
ATOM 538 N N . SER A 1 71 ? 11.840 -11.710 -0.198 1.00 60.31 71 SER A N 1
ATOM 539 C CA . SER A 1 71 ? 12.375 -11.559 1.164 1.00 60.31 71 SER A CA 1
ATOM 540 C C . SER A 1 71 ? 12.228 -10.153 1.760 1.00 60.31 71 SER A C 1
ATOM 542 O O . SER A 1 71 ? 12.362 -9.982 2.973 1.00 60.31 71 SER A O 1
ATOM 544 N N . GLY A 1 72 ? 11.943 -9.134 0.944 1.00 60.16 72 GLY A N 1
ATOM 545 C CA . GLY A 1 72 ? 11.880 -7.755 1.416 1.00 60.16 72 GLY A CA 1
ATOM 546 C C . GLY A 1 72 ? 11.288 -6.777 0.408 1.00 60.16 72 GLY A C 1
ATOM 547 O O . GLY A 1 72 ? 11.017 -7.103 -0.740 1.00 60.16 72 GLY A O 1
ATOM 548 N N . ALA A 1 73 ? 11.075 -5.537 0.852 1.00 70.25 73 ALA A N 1
ATOM 549 C CA . ALA A 1 73 ? 10.506 -4.488 0.010 1.00 70.25 73 ALA A CA 1
ATOM 550 C C . ALA A 1 73 ? 11.580 -3.860 -0.899 1.00 70.25 73 ALA A C 1
ATOM 552 O O . ALA A 1 73 ? 12.298 -2.947 -0.508 1.00 70.25 73 ALA A O 1
ATOM 553 N N . VAL A 1 74 ? 11.708 -4.361 -2.120 1.00 85.38 74 VAL A N 1
ATOM 554 C CA . VAL A 1 74 ? 12.621 -3.805 -3.127 1.00 85.38 74 VAL A CA 1
ATOM 555 C C . VAL A 1 74 ? 12.054 -2.502 -3.693 1.00 85.38 74 VAL A C 1
ATOM 557 O O . VAL A 1 74 ? 10.853 -2.394 -3.927 1.00 85.38 74 VAL A O 1
ATOM 560 N N . ASP A 1 75 ? 12.917 -1.506 -3.896 1.00 90.88 75 ASP A N 1
ATOM 561 C CA . ASP A 1 75 ? 12.503 -0.175 -4.354 1.00 90.88 75 ASP A CA 1
ATOM 562 C C . ASP A 1 75 ? 12.664 0.011 -5.859 1.00 90.88 75 ASP A C 1
ATOM 564 O O . ASP A 1 75 ? 11.951 0.803 -6.467 1.00 90.88 75 ASP A O 1
ATOM 568 N N . LEU A 1 76 ? 13.630 -0.694 -6.444 1.00 95.19 76 LEU A N 1
ATOM 569 C CA . LEU A 1 76 ? 13.949 -0.662 -7.860 1.00 95.19 76 LEU A CA 1
ATOM 570 C C . LEU A 1 76 ? 14.572 -1.999 -8.255 1.00 95.19 76 LEU A C 1
ATOM 572 O O . LEU A 1 76 ? 15.468 -2.495 -7.570 1.00 95.19 76 LEU A O 1
ATOM 576 N N . LEU A 1 77 ? 14.124 -2.542 -9.381 1.00 97.12 77 LEU A N 1
ATOM 577 C CA . LEU A 1 77 ? 14.781 -3.648 -10.061 1.00 97.12 77 LEU A CA 1
ATOM 578 C C . LEU A 1 77 ? 15.456 -3.124 -11.334 1.00 97.12 77 LEU A C 1
ATOM 580 O O . LEU A 1 77 ? 14.801 -2.552 -12.204 1.00 97.12 77 LEU A O 1
ATOM 584 N N . ILE A 1 78 ? 16.761 -3.333 -11.447 1.00 96.81 78 ILE A N 1
ATOM 585 C CA . ILE A 1 78 ? 17.516 -3.171 -12.688 1.00 96.81 78 ILE A CA 1
ATOM 586 C C . ILE A 1 78 ? 17.680 -4.572 -13.268 1.00 96.81 78 ILE A C 1
ATOM 588 O O . ILE A 1 78 ? 18.325 -5.420 -12.657 1.00 96.81 78 ILE A O 1
ATOM 592 N N . LEU A 1 79 ? 17.039 -4.829 -14.403 1.00 97.00 79 LEU A N 1
ATOM 593 C CA . LEU A 1 79 ? 16.923 -6.159 -14.989 1.00 97.00 79 LEU A CA 1
ATOM 594 C C . LEU A 1 79 ? 17.660 -6.205 -16.323 1.00 97.00 79 LEU A C 1
ATOM 596 O O . LEU A 1 79 ? 17.191 -5.626 -17.299 1.00 97.00 79 LEU A O 1
ATOM 600 N N . GLY A 1 80 ? 18.797 -6.884 -16.353 1.00 93.31 80 GLY A N 1
ATOM 601 C CA . GLY A 1 80 ? 19.488 -7.283 -17.571 1.00 93.31 80 GLY A CA 1
ATOM 602 C C . GLY A 1 80 ? 19.108 -8.700 -17.988 1.00 93.31 80 GLY A C 1
ATOM 603 O O . GLY A 1 80 ? 17.957 -9.125 -17.825 1.00 93.31 80 GLY A O 1
ATOM 604 N N . ASN A 1 81 ? 20.069 -9.431 -18.544 1.00 90.88 81 ASN A N 1
ATOM 605 C CA . ASN A 1 81 ? 19.852 -10.819 -18.927 1.00 90.88 81 ASN A CA 1
ATOM 606 C C . ASN A 1 81 ? 19.995 -11.734 -17.705 1.00 90.88 81 ASN A C 1
ATOM 608 O O . ASN A 1 81 ? 20.989 -11.655 -16.994 1.00 90.88 81 ASN A O 1
ATOM 612 N N . VAL A 1 82 ? 19.022 -12.614 -17.469 1.00 88.06 82 VAL A N 1
ATOM 613 C CA . VAL A 1 82 ? 19.073 -13.584 -16.367 1.00 88.06 82 VAL A CA 1
ATOM 614 C C . VAL A 1 82 ? 18.924 -14.988 -16.935 1.00 88.06 82 VAL A C 1
ATOM 616 O O . VAL A 1 82 ? 17.948 -15.290 -17.622 1.00 88.06 82 VAL A O 1
ATOM 619 N N . ASP A 1 83 ? 19.879 -15.860 -16.642 1.00 78.62 83 ASP A N 1
ATOM 620 C CA . ASP A 1 83 ? 19.885 -17.237 -17.104 1.00 78.62 83 ASP A CA 1
ATOM 621 C C . ASP A 1 83 ? 18.591 -17.949 -16.696 1.00 78.62 83 ASP A C 1
ATOM 623 O O . ASP A 1 83 ? 18.091 -17.829 -15.575 1.00 78.62 83 ASP A O 1
ATOM 627 N N . GLN A 1 84 ? 18.038 -18.701 -17.650 1.00 68.25 84 GLN A N 1
ATOM 628 C CA . GLN A 1 84 ? 16.775 -19.437 -17.521 1.00 68.25 84 GLN A CA 1
ATOM 629 C C . GLN A 1 84 ? 15.511 -18.575 -17.326 1.00 68.25 84 GLN A C 1
ATOM 631 O O . GLN A 1 84 ? 14.437 -19.127 -17.084 1.00 68.25 84 GLN A O 1
ATOM 636 N N . GLY A 1 85 ? 15.586 -17.250 -17.504 1.00 63.84 85 GLY A N 1
ATOM 637 C CA . GLY A 1 85 ? 14.429 -16.358 -17.442 1.00 63.84 85 GLY A CA 1
ATOM 638 C C . GLY A 1 85 ? 14.431 -15.300 -18.544 1.00 63.84 85 GLY A C 1
ATOM 639 O O . GLY A 1 85 ? 15.369 -14.529 -18.693 1.00 63.84 85 GLY A O 1
ATOM 640 N N . SER A 1 86 ? 13.337 -15.191 -19.302 1.00 86.12 86 SER A N 1
ATOM 641 C CA . SER A 1 86 ? 13.155 -14.020 -20.167 1.00 86.12 86 SER A CA 1
ATOM 642 C C . SER A 1 86 ? 12.906 -12.788 -19.297 1.00 86.12 86 SER A C 1
ATOM 644 O O . SER A 1 86 ? 12.024 -12.813 -18.437 1.00 86.12 86 SER A O 1
ATOM 646 N N . CYS A 1 87 ? 13.609 -11.683 -19.557 1.00 89.62 87 CYS A N 1
ATOM 647 C CA . CYS A 1 87 ? 13.373 -10.417 -18.858 1.00 89.62 87 CYS A CA 1
ATOM 648 C C . CYS A 1 87 ? 11.897 -9.967 -18.939 1.00 89.62 87 CYS A C 1
ATOM 650 O O . CYS A 1 87 ? 11.367 -9.403 -17.982 1.00 89.62 87 CYS A O 1
ATOM 652 N N . PHE A 1 88 ? 11.188 -10.296 -20.025 1.00 89.44 88 PHE A N 1
ATOM 653 C CA . PHE A 1 88 ? 9.754 -10.026 -20.183 1.00 89.44 88 PHE A CA 1
ATOM 654 C C . PHE A 1 88 ? 8.870 -10.938 -19.322 1.00 89.44 88 PHE A C 1
ATOM 656 O O . PHE A 1 88 ? 7.890 -10.467 -18.747 1.00 89.44 88 PHE A O 1
ATOM 663 N N . GLU A 1 89 ? 9.214 -12.223 -19.196 1.00 89.38 89 GLU A N 1
ATOM 664 C CA . GLU A 1 89 ? 8.526 -13.157 -18.290 1.00 89.38 89 GLU A CA 1
ATOM 665 C C . GLU A 1 89 ? 8.711 -12.727 -16.829 1.00 89.38 89 GLU A C 1
ATOM 667 O O . GLU A 1 89 ? 7.740 -12.671 -16.072 1.00 89.38 89 GLU A O 1
ATOM 672 N N . ILE A 1 90 ? 9.936 -12.336 -16.460 1.00 92.06 90 ILE A N 1
ATOM 673 C CA . ILE A 1 90 ? 10.270 -11.798 -15.136 1.00 92.06 90 ILE A CA 1
ATOM 674 C C . ILE A 1 90 ? 9.483 -10.513 -14.871 1.00 92.06 90 ILE A C 1
ATOM 676 O O . ILE A 1 90 ? 8.871 -10.377 -13.814 1.00 92.06 90 ILE A O 1
ATOM 680 N N . CYS A 1 91 ? 9.439 -9.586 -15.833 1.00 94.06 91 CYS A N 1
ATOM 681 C CA . CYS A 1 91 ? 8.660 -8.356 -15.710 1.00 94.06 91 CYS A CA 1
ATOM 682 C C . CYS A 1 91 ? 7.167 -8.655 -15.520 1.00 94.06 91 CYS A C 1
ATOM 684 O O . CYS A 1 91 ? 6.545 -8.124 -14.602 1.00 94.06 91 CYS A O 1
ATOM 686 N N . ARG A 1 92 ? 6.599 -9.576 -16.310 1.00 91.88 92 ARG A N 1
ATOM 687 C CA . ARG A 1 92 ? 5.201 -10.011 -16.176 1.00 91.88 92 ARG A CA 1
ATOM 688 C C . ARG A 1 92 ? 4.909 -10.589 -14.790 1.00 91.88 92 ARG A C 1
ATOM 690 O O . ARG A 1 92 ? 3.891 -10.240 -14.194 1.00 91.88 92 ARG A O 1
ATOM 697 N N . LEU A 1 93 ? 5.790 -11.445 -14.272 1.00 88.69 93 LEU A N 1
ATOM 698 C CA . LEU A 1 93 ? 5.680 -11.976 -12.913 1.00 88.69 93 LEU A CA 1
ATOM 699 C C . LEU A 1 93 ? 5.738 -10.846 -11.882 1.00 88.69 93 LEU A C 1
ATOM 701 O O . LEU A 1 93 ? 4.890 -10.780 -10.994 1.00 88.69 93 LEU A O 1
ATOM 705 N N . CYS A 1 94 ? 6.684 -9.919 -12.040 1.00 91.62 94 CYS A N 1
ATOM 706 C CA . CYS A 1 94 ? 6.821 -8.796 -11.127 1.00 91.62 94 CYS A CA 1
ATOM 707 C C . CYS A 1 94 ? 5.585 -7.903 -11.120 1.00 91.62 94 CYS A C 1
ATOM 709 O O . CYS A 1 94 ? 5.163 -7.472 -10.059 1.00 91.62 94 CYS A O 1
ATOM 711 N N . ARG A 1 95 ? 4.939 -7.682 -12.266 1.00 91.12 95 ARG A N 1
ATOM 712 C CA . ARG A 1 95 ? 3.680 -6.925 -12.322 1.00 91.12 95 ARG A CA 1
ATOM 713 C C . ARG A 1 95 ? 2.527 -7.625 -11.615 1.00 91.12 95 ARG A C 1
ATOM 715 O O . ARG A 1 95 ? 1.627 -6.950 -11.131 1.00 91.12 95 ARG A O 1
ATOM 722 N N . LYS A 1 96 ? 2.553 -8.954 -11.544 1.00 89.44 96 LYS A N 1
ATOM 723 C CA . LYS A 1 96 ? 1.528 -9.742 -10.860 1.00 89.44 96 LYS A CA 1
ATOM 724 C C . LYS A 1 96 ? 1.721 -9.757 -9.340 1.00 89.44 96 LYS A C 1
ATOM 726 O O . LYS A 1 96 ? 0.748 -9.600 -8.612 1.00 89.44 96 LYS A O 1
ATOM 731 N N . GLU A 1 97 ? 2.952 -9.955 -8.871 1.00 84.81 97 GLU A N 1
ATOM 732 C CA . GLU A 1 97 ? 3.247 -10.168 -7.443 1.00 84.81 97 GLU A CA 1
ATOM 733 C C . GLU A 1 97 ? 3.726 -8.878 -6.730 1.00 84.81 97 GLU A C 1
ATOM 735 O O . GLU A 1 97 ? 3.485 -8.693 -5.537 1.00 84.81 97 GLU A O 1
ATOM 740 N N . TRP A 1 98 ? 4.329 -7.939 -7.471 1.00 88.56 98 TRP A N 1
ATOM 741 C CA . TRP A 1 98 ? 4.847 -6.640 -7.010 1.00 88.56 98 TRP A CA 1
ATOM 742 C C . TRP A 1 98 ? 4.403 -5.500 -7.948 1.00 88.56 98 TRP A C 1
ATOM 744 O O . TRP A 1 98 ? 5.227 -4.796 -8.532 1.00 88.56 98 TRP A O 1
ATOM 754 N N . GLU A 1 99 ? 3.085 -5.313 -8.087 1.00 80.94 99 GLU A N 1
ATOM 755 C CA . GLU A 1 99 ? 2.417 -4.428 -9.066 1.00 80.94 99 GLU A CA 1
ATOM 756 C C . GLU A 1 99 ? 3.098 -3.061 -9.283 1.00 80.94 99 GLU A C 1
ATOM 758 O O . GLU A 1 99 ? 3.247 -2.607 -10.421 1.00 80.94 99 GLU A O 1
ATOM 763 N N . HIS A 1 100 ? 3.576 -2.427 -8.209 1.00 86.69 100 HIS A N 1
ATOM 764 C CA . HIS A 1 100 ? 4.168 -1.086 -8.237 1.00 86.69 100 HIS A CA 1
ATOM 765 C C . HIS A 1 100 ? 5.702 -1.040 -8.291 1.00 86.69 100 HIS A C 1
ATOM 767 O O . HIS A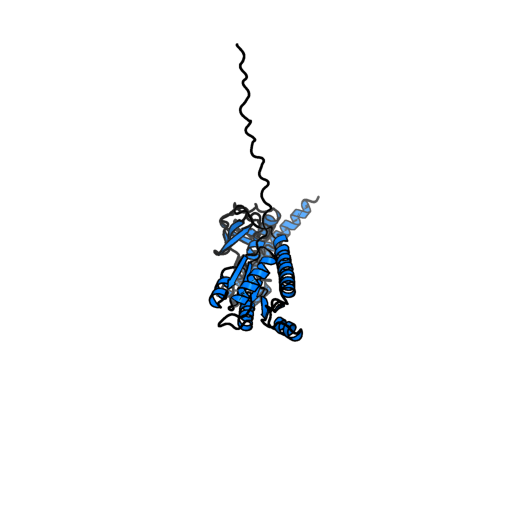 1 100 ? 6.254 0.056 -8.288 1.00 86.69 100 HIS A O 1
ATOM 773 N N . LEU A 1 101 ? 6.406 -2.176 -8.348 1.00 91.75 101 LEU A N 1
ATOM 774 C CA . LEU A 1 101 ? 7.872 -2.207 -8.390 1.00 91.75 101 LEU A CA 1
ATOM 775 C C . LEU A 1 101 ? 8.380 -1.573 -9.695 1.00 91.75 101 LEU A C 1
ATOM 777 O O . LEU A 1 101 ? 8.068 -2.092 -10.767 1.00 91.75 101 LEU A O 1
ATOM 781 N N . PRO A 1 102 ? 9.151 -0.476 -9.675 1.00 94.44 102 PRO A N 1
ATOM 782 C CA . PRO A 1 102 ? 9.778 0.061 -10.878 1.00 94.44 102 PRO A CA 1
ATOM 783 C C . PRO A 1 102 ? 10.828 -0.916 -11.411 1.00 94.44 102 PRO A C 1
ATOM 785 O O . PRO A 1 102 ? 11.622 -1.460 -10.642 1.00 94.44 102 PRO A O 1
ATOM 788 N N . ILE A 1 103 ? 10.829 -1.135 -12.727 1.00 96.50 103 ILE A N 1
ATOM 789 C CA . ILE A 1 103 ? 11.779 -2.032 -13.396 1.00 96.50 103 ILE A CA 1
ATOM 790 C C . ILE A 1 103 ? 12.441 -1.259 -14.532 1.00 96.50 103 ILE A C 1
ATOM 792 O O . ILE A 1 103 ? 11.741 -0.786 -15.427 1.00 96.50 103 ILE A O 1
ATOM 796 N N . ILE A 1 104 ? 13.765 -1.133 -14.495 1.00 96.62 104 ILE A N 1
ATOM 797 C CA . ILE A 1 104 ? 14.566 -0.600 -15.600 1.00 96.62 104 ILE A CA 1
ATOM 798 C C . ILE A 1 104 ? 15.147 -1.792 -16.354 1.00 96.62 104 ILE A C 1
ATOM 800 O O . ILE A 1 104 ? 15.856 -2.605 -15.760 1.00 96.62 104 ILE A O 1
ATOM 804 N N . LEU A 1 105 ? 14.845 -1.898 -17.647 1.00 96.81 105 LEU A N 1
ATOM 805 C CA . LEU A 1 105 ? 15.458 -2.901 -18.512 1.00 96.81 105 LEU A CA 1
ATOM 806 C C . LEU A 1 105 ? 16.868 -2.451 -18.902 1.00 96.81 105 LEU A C 1
ATOM 808 O O . LEU A 1 105 ? 17.058 -1.317 -19.337 1.00 96.81 105 LEU A O 1
ATOM 812 N N . VAL A 1 106 ? 17.841 -3.347 -18.812 1.00 95.00 106 VAL A N 1
ATOM 813 C CA . VAL A 1 106 ? 19.184 -3.138 -19.350 1.00 95.00 106 VAL A CA 1
ATOM 814 C C . VAL A 1 106 ? 19.292 -3.879 -20.677 1.00 95.00 106 VAL A C 1
ATOM 816 O O . VAL A 1 106 ? 19.117 -5.093 -20.737 1.00 95.00 106 VAL A O 1
ATOM 819 N N . SER A 1 107 ? 19.559 -3.139 -21.750 1.00 91.12 107 SER A N 1
ATOM 820 C CA . SER A 1 107 ? 19.932 -3.687 -23.052 1.00 91.12 107 SER A CA 1
ATOM 821 C C . SER A 1 107 ? 21.450 -3.693 -23.199 1.00 91.12 107 SER A C 1
ATOM 823 O O . SER A 1 107 ? 22.123 -2.761 -22.764 1.00 91.12 107 SER A O 1
ATOM 825 N N . HIS A 1 108 ? 21.987 -4.706 -23.869 1.00 87.31 108 HIS A N 1
ATOM 826 C CA . HIS A 1 108 ? 23.401 -4.750 -24.244 1.00 87.31 108 HIS A CA 1
ATOM 827 C C . HIS A 1 108 ? 23.698 -4.027 -25.566 1.00 87.31 108 HIS A C 1
ATOM 829 O O . HIS A 1 108 ? 24.857 -3.934 -25.963 1.00 87.31 108 HIS A O 1
ATOM 835 N N . ASP A 1 109 ? 22.677 -3.484 -26.235 1.00 87.12 109 ASP A N 1
ATOM 836 C CA . ASP A 1 109 ? 22.851 -2.695 -27.452 1.00 87.12 109 ASP A CA 1
ATOM 837 C C . ASP A 1 109 ? 23.366 -1.287 -27.133 1.00 87.12 109 ASP A C 1
ATOM 839 O O . ASP A 1 109 ? 22.834 -0.598 -26.257 1.00 87.12 109 ASP A O 1
ATOM 843 N N . ALA A 1 110 ? 24.356 -0.809 -27.891 1.00 85.56 110 ALA A N 1
ATOM 844 C CA . ALA A 1 110 ? 24.918 0.537 -27.736 1.00 85.56 110 ALA A CA 1
ATOM 845 C C . ALA A 1 110 ? 23.933 1.658 -28.116 1.00 85.56 110 ALA A C 1
ATOM 847 O O . ALA A 1 110 ? 24.055 2.788 -27.651 1.00 85.56 110 ALA A O 1
ATOM 848 N N . THR A 1 111 ? 22.943 1.374 -28.961 1.00 88.62 111 THR A N 1
ATOM 849 C CA . THR A 1 111 ? 21.923 2.346 -29.373 1.00 88.62 111 THR A CA 1
ATOM 850 C C . THR A 1 111 ? 20.540 1.757 -29.181 1.00 88.62 111 THR A C 1
ATOM 852 O O . THR A 1 111 ? 20.255 0.680 -29.697 1.00 88.62 111 THR A O 1
ATOM 855 N N . ILE A 1 112 ? 19.669 2.491 -28.491 1.00 88.56 112 ILE A N 1
ATOM 856 C CA . ILE A 1 112 ? 18.295 2.076 -28.201 1.00 88.56 112 ILE A CA 1
ATOM 857 C C . ILE A 1 112 ? 17.345 2.999 -28.972 1.00 88.56 112 ILE A C 1
ATOM 859 O O . ILE A 1 112 ? 17.190 4.159 -28.580 1.00 88.56 112 ILE A O 1
ATOM 863 N N . PRO A 1 113 ? 16.711 2.518 -30.056 1.00 83.38 113 PRO A N 1
ATOM 864 C CA . PRO A 1 113 ? 15.771 3.319 -30.832 1.00 83.38 113 PRO A CA 1
ATOM 865 C C . PRO A 1 113 ? 14.524 3.715 -30.032 1.00 83.38 113 PRO A C 1
ATOM 867 O O . PRO A 1 113 ? 14.030 2.936 -29.213 1.00 83.38 113 PRO A O 1
ATOM 870 N N . ASP A 1 114 ? 13.938 4.872 -30.343 1.00 82.94 114 ASP A N 1
ATOM 871 C CA . ASP A 1 114 ? 12.742 5.377 -29.649 1.00 82.94 114 ASP A CA 1
ATOM 872 C C . ASP A 1 114 ? 11.543 4.426 -29.740 1.00 82.94 114 ASP A C 1
ATOM 874 O O . ASP A 1 114 ? 10.813 4.245 -28.765 1.00 82.94 114 ASP A O 1
ATOM 878 N N . PHE A 1 115 ? 11.363 3.750 -30.881 1.00 86.25 115 PHE A N 1
ATOM 879 C CA . PHE A 1 115 ? 10.293 2.758 -31.028 1.00 86.25 115 PHE A CA 1
ATOM 880 C C . PHE A 1 115 ? 10.454 1.596 -30.036 1.00 86.25 115 PHE A C 1
ATOM 882 O O . PHE A 1 115 ? 9.463 1.074 -29.528 1.00 86.25 115 PHE A O 1
ATOM 889 N N . TYR A 1 116 ? 11.695 1.199 -29.738 1.00 85.62 116 TYR A N 1
ATOM 890 C CA . TYR A 1 116 ? 11.975 0.121 -28.798 1.00 85.62 116 TYR A CA 1
ATOM 891 C C . TYR A 1 116 ? 11.742 0.583 -27.360 1.00 85.62 116 TYR A C 1
ATOM 893 O O . TYR A 1 116 ? 11.143 -0.149 -26.577 1.00 85.62 116 TYR A O 1
ATOM 901 N N . ARG A 1 117 ? 12.103 1.833 -27.033 1.00 86.06 117 ARG A N 1
ATOM 902 C CA . ARG A 1 117 ? 11.761 2.459 -25.742 1.00 86.06 117 ARG A CA 1
ATOM 903 C C . ARG A 1 117 ? 10.252 2.452 -25.501 1.00 86.06 117 ARG A C 1
ATOM 905 O O . ARG A 1 117 ? 9.803 2.050 -24.429 1.00 86.06 117 ARG A O 1
ATOM 912 N N . HIS A 1 118 ? 9.473 2.832 -26.515 1.00 83.94 118 HIS A N 1
ATOM 913 C CA . HIS A 1 118 ? 8.013 2.812 -26.443 1.00 83.94 118 HIS A CA 1
ATOM 914 C C . HIS A 1 118 ? 7.474 1.396 -26.218 1.00 83.94 118 HIS A C 1
ATOM 916 O O . HIS A 1 118 ? 6.713 1.163 -25.282 1.00 83.94 118 HIS A O 1
ATOM 922 N N . TRP A 1 119 ? 7.936 0.433 -27.016 1.00 88.56 119 TRP A N 1
ATOM 923 C CA . TRP A 1 119 ? 7.498 -0.956 -26.914 1.00 88.56 119 TRP A CA 1
ATOM 924 C C . TRP A 1 119 ? 7.835 -1.592 -25.556 1.00 88.56 119 TRP A C 1
ATOM 926 O O . TRP A 1 119 ? 7.003 -2.282 -24.972 1.00 88.56 119 TRP A O 1
ATOM 936 N N . VAL A 1 120 ? 9.028 -1.334 -25.008 1.00 89.12 120 VAL A N 1
ATOM 937 C CA . VAL A 1 120 ? 9.427 -1.811 -23.674 1.00 89.12 120 VAL A CA 1
ATOM 938 C C . VAL A 1 120 ? 8.527 -1.213 -22.583 1.00 89.12 120 VAL A C 1
ATOM 940 O O . VAL A 1 120 ? 8.095 -1.934 -21.680 1.00 89.12 120 VAL A O 1
ATOM 943 N N . SER A 1 121 ? 8.160 0.066 -22.697 1.00 86.88 121 SER A N 1
ATOM 944 C CA . SER A 1 121 ? 7.209 0.706 -21.780 1.00 86.88 121 SER A CA 1
ATOM 945 C C . SER A 1 121 ? 5.821 0.051 -21.824 1.00 86.88 121 SER A C 1
ATOM 947 O O . SER A 1 121 ? 5.255 -0.253 -20.773 1.00 86.88 121 SER A O 1
ATOM 949 N N . GLU A 1 122 ? 5.308 -0.292 -23.014 1.00 88.44 122 GLU A N 1
ATOM 950 C CA . GLU A 1 122 ? 4.041 -1.034 -23.163 1.00 88.44 122 GLU A CA 1
ATOM 951 C C . GLU A 1 122 ? 4.070 -2.421 -22.496 1.00 88.44 122 GLU A C 1
ATOM 953 O O . GLU A 1 122 ? 3.026 -2.952 -22.112 1.00 88.44 122 GLU A O 1
ATOM 958 N N . LYS A 1 123 ? 5.255 -3.026 -22.331 1.00 86.75 123 LYS A N 1
ATOM 959 C CA . LYS A 1 123 ? 5.430 -4.296 -21.603 1.00 86.75 123 LYS A CA 1
ATOM 960 C C . LYS A 1 123 ? 5.503 -4.134 -20.082 1.00 86.75 123 LYS A C 1
ATOM 962 O O . LYS A 1 123 ? 5.619 -5.137 -19.382 1.00 86.75 123 LYS A O 1
ATOM 967 N N . GLY A 1 124 ? 5.393 -2.911 -19.563 1.00 87.25 124 GLY A N 1
ATOM 968 C CA . GLY A 1 124 ? 5.349 -2.627 -18.128 1.00 87.25 124 GLY A CA 1
ATOM 969 C C . GLY A 1 124 ? 6.711 -2.347 -17.493 1.00 87.25 124 GLY A C 1
ATOM 970 O O . GLY A 1 124 ? 6.830 -2.369 -16.264 1.00 87.25 124 GLY A O 1
ATOM 971 N N . PHE A 1 125 ? 7.742 -2.090 -18.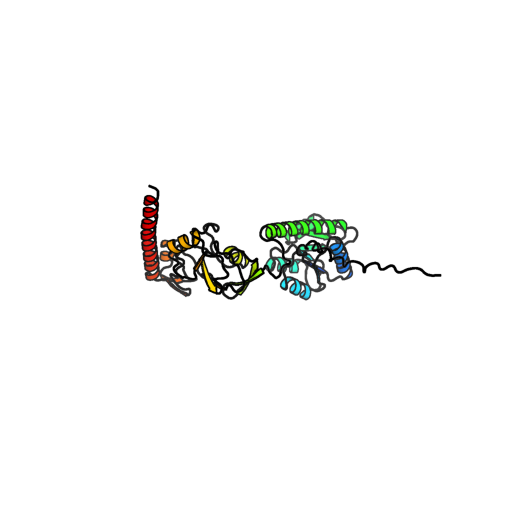295 1.00 92.25 125 PHE A N 1
ATOM 972 C CA . PHE A 1 125 ? 8.996 -1.531 -17.797 1.00 92.25 125 PHE A CA 1
ATOM 973 C C . PHE A 1 125 ? 8.860 -0.018 -17.607 1.00 92.25 125 PHE A C 1
ATOM 975 O O . PHE A 1 125 ? 8.125 0.651 -18.331 1.00 92.25 125 PHE A O 1
ATOM 982 N N . GLY A 1 126 ? 9.570 0.522 -16.618 1.00 87.62 126 GLY A N 1
ATOM 983 C CA . GLY A 1 126 ? 9.600 1.959 -16.356 1.00 87.62 126 GLY A CA 1
ATOM 984 C C . GLY A 1 126 ? 10.487 2.717 -17.341 1.00 87.62 126 GLY A C 1
ATOM 985 O O . GLY A 1 126 ? 10.147 3.830 -17.723 1.00 87.62 126 GLY A O 1
ATOM 986 N N . ASP A 1 127 ? 11.601 2.109 -17.755 1.00 92.12 127 ASP A N 1
ATOM 987 C CA . ASP A 1 127 ? 12.510 2.639 -18.775 1.00 92.12 127 ASP A CA 1
ATOM 988 C C . ASP A 1 127 ? 13.425 1.519 -19.309 1.00 92.12 127 ASP A C 1
ATOM 990 O O . ASP A 1 127 ? 13.428 0.400 -18.781 1.00 92.12 127 ASP A O 1
ATOM 994 N N . VAL A 1 128 ? 14.225 1.828 -20.330 1.00 93.69 128 VAL A N 1
ATOM 995 C CA . VAL A 1 128 ? 15.287 0.969 -20.864 1.00 93.69 128 VAL A CA 1
ATOM 996 C C . VAL A 1 128 ? 16.586 1.754 -21.048 1.00 93.69 128 VAL A C 1
ATOM 998 O O . VAL A 1 128 ? 16.595 2.882 -21.537 1.00 93.69 128 VAL A O 1
ATOM 1001 N N . VAL A 1 129 ? 17.705 1.150 -20.665 1.00 93.75 129 VAL A N 1
ATOM 1002 C CA . VAL A 1 129 ? 19.044 1.758 -20.702 1.00 93.75 129 VAL A CA 1
ATOM 1003 C C . VAL A 1 129 ? 20.047 0.801 -21.317 1.00 93.75 129 VAL A C 1
ATOM 1005 O O . VAL A 1 129 ? 19.855 -0.410 -21.286 1.00 93.75 129 VAL A O 1
ATOM 1008 N N . SER A 1 130 ? 21.118 1.343 -21.889 1.00 90.88 130 SER A N 1
ATOM 1009 C CA . SER A 1 130 ? 22.209 0.539 -22.437 1.00 90.88 130 SER A CA 1
ATOM 1010 C C . SER A 1 130 ? 23.235 0.228 -21.346 1.00 90.88 130 SER A C 1
ATOM 1012 O O . SE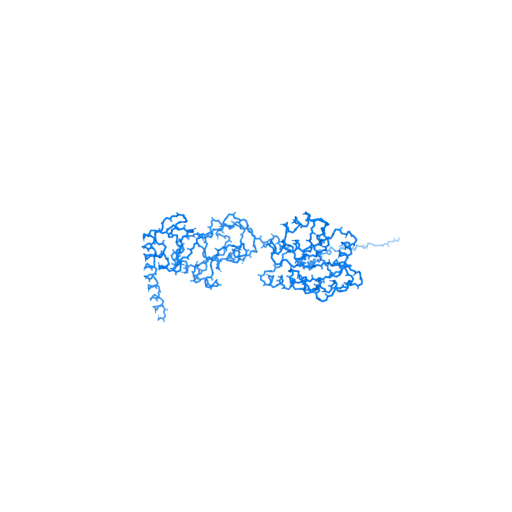R A 1 130 ? 23.574 1.110 -20.555 1.00 90.88 130 SER A O 1
ATOM 1014 N N . SER A 1 131 ? 23.757 -1.000 -21.316 1.00 87.44 131 SER A N 1
ATOM 1015 C CA . SER A 1 131 ? 24.937 -1.358 -20.519 1.00 87.44 131 SER A CA 1
ATOM 1016 C C . SER A 1 131 ? 26.254 -0.953 -21.183 1.00 87.44 131 SER A C 1
ATOM 1018 O O . SER A 1 131 ? 27.309 -1.157 -20.586 1.00 87.44 131 SER A O 1
ATOM 1020 N N . ASP A 1 132 ? 26.228 -0.421 -22.410 1.00 87.06 132 ASP A N 1
ATOM 1021 C CA . ASP A 1 132 ? 27.438 0.009 -23.107 1.00 87.06 132 ASP A CA 1
ATOM 1022 C C . ASP A 1 132 ? 28.123 1.160 -22.335 1.00 87.06 132 ASP A C 1
ATOM 1024 O O . ASP A 1 132 ? 27.464 2.154 -22.000 1.00 87.06 132 ASP A O 1
ATOM 1028 N N . PRO A 1 133 ? 29.442 1.078 -22.070 1.00 84.00 133 PRO A N 1
ATOM 1029 C CA . PRO A 1 133 ? 30.172 2.098 -21.316 1.00 84.00 133 PRO A CA 1
ATOM 1030 C C . PRO A 1 133 ? 30.058 3.521 -21.882 1.00 84.00 133 PRO A C 1
ATOM 1032 O O . PRO A 1 133 ? 30.089 4.488 -21.116 1.00 84.00 133 PRO A O 1
ATOM 1035 N N . SER A 1 134 ? 29.894 3.675 -23.201 1.00 88.00 134 SER A N 1
ATOM 1036 C CA . SER A 1 134 ? 29.706 4.983 -23.846 1.00 88.00 134 SER A CA 1
ATOM 1037 C C . SER A 1 134 ? 28.404 5.676 -23.419 1.00 88.00 134 SER A C 1
ATOM 1039 O O . SER A 1 134 ? 28.329 6.906 -23.413 1.00 88.00 134 SER A O 1
ATOM 1041 N N . ASN A 1 135 ? 27.414 4.905 -22.961 1.00 89.00 135 ASN A N 1
ATOM 1042 C CA . ASN A 1 135 ? 26.114 5.385 -22.498 1.00 89.00 135 ASN A CA 1
ATOM 1043 C C . ASN A 1 135 ? 26.006 5.504 -20.975 1.00 89.00 135 ASN A C 1
ATOM 1045 O O . ASN A 1 135 ? 24.917 5.753 -20.456 1.00 89.00 135 ASN A O 1
ATOM 1049 N N . ARG A 1 136 ? 27.115 5.395 -20.232 1.00 88.19 136 ARG A N 1
ATOM 1050 C CA . ARG A 1 136 ? 27.111 5.488 -18.761 1.00 88.19 136 ARG A CA 1
ATOM 1051 C C . ARG A 1 136 ? 26.363 6.719 -18.234 1.00 88.19 136 ARG A C 1
ATOM 1053 O O . ARG A 1 136 ? 25.649 6.626 -17.240 1.00 88.19 136 ARG A O 1
ATOM 1060 N N . ASN A 1 137 ? 26.484 7.866 -18.904 1.00 87.75 137 ASN A N 1
ATOM 1061 C CA . ASN A 1 137 ? 25.779 9.091 -18.512 1.00 87.75 137 ASN A CA 1
ATOM 1062 C C . ASN A 1 137 ? 24.251 8.984 -18.666 1.00 87.75 137 ASN A C 1
ATOM 1064 O O . ASN A 1 137 ? 23.522 9.583 -17.878 1.00 87.75 137 ASN A O 1
ATOM 1068 N N . ASP A 1 138 ? 23.764 8.233 -19.660 1.00 86.69 138 ASP A N 1
ATOM 1069 C CA . ASP A 1 138 ? 22.335 7.950 -19.835 1.00 86.69 138 ASP A CA 1
ATOM 1070 C C . ASP A 1 138 ? 21.824 7.056 -18.701 1.00 86.69 138 ASP A C 1
ATOM 1072 O O . ASP A 1 138 ? 20.862 7.416 -18.026 1.00 86.69 138 ASP A O 1
ATOM 1076 N N . LEU A 1 139 ? 22.540 5.963 -18.407 1.00 89.31 139 LEU A N 1
ATOM 1077 C CA . LEU A 1 139 ? 22.239 5.073 -17.281 1.00 89.31 139 LEU A CA 1
ATOM 1078 C C . LEU A 1 139 ? 22.161 5.848 -15.955 1.00 89.31 139 LEU A C 1
ATOM 1080 O O . LEU A 1 139 ? 21.172 5.739 -15.230 1.00 89.31 139 LEU A O 1
ATOM 1084 N N . VAL A 1 140 ? 23.171 6.675 -15.659 1.00 88.69 140 VAL A N 1
ATOM 1085 C CA . VAL A 1 140 ? 23.198 7.515 -14.450 1.00 88.69 140 VAL A CA 1
ATOM 1086 C C . VAL A 1 140 ? 21.988 8.444 -14.402 1.00 88.69 140 VAL A C 1
ATOM 1088 O O . VAL A 1 140 ? 21.319 8.510 -13.372 1.00 88.69 140 VAL A O 1
ATOM 1091 N N . ARG A 1 141 ? 21.671 9.128 -15.506 1.00 89.12 141 ARG A N 1
ATOM 1092 C CA . ARG A 1 141 ? 20.535 10.053 -15.584 1.00 89.12 141 ARG A CA 1
ATOM 1093 C C . ARG A 1 141 ? 19.203 9.344 -15.347 1.00 89.12 141 ARG A C 1
ATOM 1095 O O . ARG A 1 141 ? 18.398 9.825 -14.554 1.00 89.12 141 ARG A O 1
ATOM 1102 N N . VAL A 1 142 ? 18.962 8.216 -16.013 1.00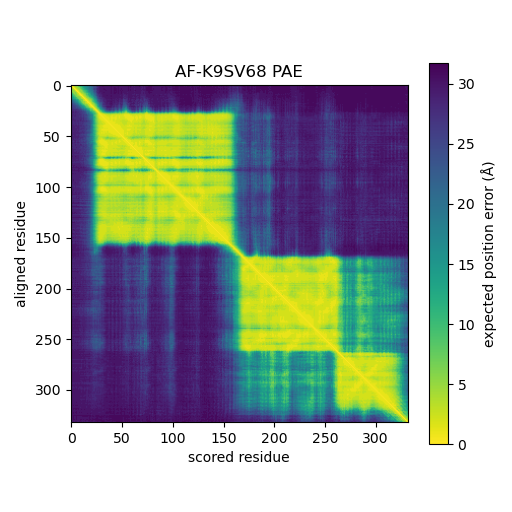 87.69 142 VAL A N 1
ATOM 1103 C CA . VAL A 1 142 ? 17.708 7.457 -15.879 1.00 87.69 142 VAL A CA 1
ATOM 1104 C C . VAL A 1 142 ? 17.545 6.945 -14.452 1.00 87.69 142 VAL A C 1
ATOM 1106 O O . VAL A 1 142 ? 16.502 7.162 -13.835 1.00 87.69 142 VAL A O 1
ATOM 1109 N N . VAL A 1 143 ? 18.594 6.353 -13.877 1.00 88.75 143 VAL A N 1
ATOM 1110 C CA . VAL A 1 143 ? 18.565 5.884 -12.488 1.00 88.75 143 VAL A CA 1
ATOM 1111 C C . VAL A 1 143 ? 18.355 7.055 -11.530 1.00 88.75 143 VAL A C 1
ATOM 1113 O O . VAL A 1 143 ? 17.523 6.960 -10.633 1.00 88.75 143 VAL A O 1
ATOM 1116 N N . GLN A 1 144 ? 19.026 8.194 -11.710 1.00 87.44 144 GLN A N 1
ATOM 1117 C CA . GLN A 1 144 ? 18.795 9.385 -10.884 1.00 87.44 144 GLN A CA 1
ATOM 1118 C C . GLN A 1 144 ? 17.350 9.883 -10.977 1.00 87.44 144 GLN A C 1
ATOM 1120 O O . GLN A 1 144 ? 16.746 10.167 -9.945 1.00 87.44 144 GLN A O 1
ATOM 1125 N N . ASN A 1 145 ? 16.765 9.925 -12.175 1.00 83.44 145 ASN A N 1
ATOM 1126 C CA . ASN A 1 145 ? 15.377 10.338 -12.374 1.00 83.44 145 ASN A CA 1
ATOM 1127 C C . ASN A 1 145 ? 14.414 9.389 -11.655 1.00 83.44 145 ASN A C 1
ATOM 1129 O O . ASN A 1 145 ? 13.649 9.828 -10.795 1.00 83.44 145 ASN A O 1
ATOM 1133 N N . VAL A 1 146 ? 14.501 8.085 -11.928 1.00 87.50 146 VAL A N 1
ATOM 1134 C CA . VAL A 1 146 ? 13.636 7.067 -11.315 1.00 87.50 146 VAL A CA 1
ATOM 1135 C C . VAL A 1 146 ? 13.799 7.061 -9.797 1.00 87.50 146 VAL A C 1
ATOM 1137 O O . VAL A 1 146 ? 12.815 7.133 -9.063 1.00 87.50 146 VAL A O 1
ATOM 1140 N N . THR A 1 147 ? 1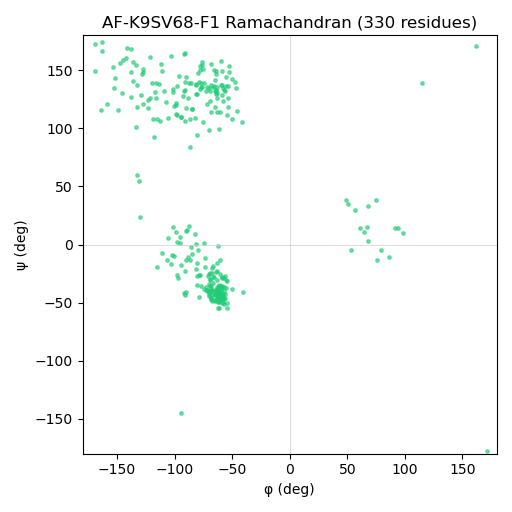5.034 7.069 -9.296 1.00 85.88 147 THR A N 1
ATOM 1141 C CA . THR A 1 147 ? 15.293 7.083 -7.852 1.00 85.88 147 THR A CA 1
ATOM 1142 C C . THR A 1 147 ? 14.896 8.402 -7.191 1.00 85.88 147 THR A C 1
ATOM 1144 O O . THR A 1 147 ? 14.498 8.379 -6.030 1.00 85.88 147 THR A O 1
ATOM 1147 N N . SER A 1 148 ? 14.934 9.545 -7.884 1.00 79.12 148 SER A N 1
ATOM 1148 C CA . SER A 1 148 ? 14.413 10.816 -7.362 1.00 79.12 148 SER A CA 1
ATOM 1149 C C . SER A 1 148 ? 12.893 10.785 -7.209 1.00 79.12 148 SER A C 1
ATOM 1151 O O . SER A 1 148 ? 12.384 11.237 -6.188 1.00 79.12 148 SER A O 1
ATOM 1153 N N . VAL A 1 149 ? 12.179 10.164 -8.155 1.00 81.75 149 VAL A N 1
ATOM 1154 C CA . VAL A 1 149 ? 10.727 9.961 -8.076 1.00 81.75 149 VAL A CA 1
ATOM 1155 C C . VAL A 1 149 ? 10.389 8.970 -6.969 1.00 81.75 149 VAL A C 1
ATOM 1157 O O . VAL A 1 149 ? 9.541 9.278 -6.140 1.00 81.75 149 VAL A O 1
ATOM 1160 N N . ILE A 1 150 ? 11.086 7.831 -6.881 1.00 83.50 150 ILE A N 1
ATOM 1161 C CA . ILE A 1 150 ? 10.905 6.865 -5.785 1.00 83.50 150 ILE A CA 1
ATOM 1162 C C . ILE A 1 150 ? 11.190 7.543 -4.446 1.00 83.50 150 ILE A C 1
ATOM 1164 O O . ILE A 1 150 ? 10.421 7.382 -3.506 1.00 83.50 150 ILE A O 1
ATOM 1168 N N . ARG A 1 151 ? 12.265 8.336 -4.338 1.00 79.12 151 ARG A N 1
ATOM 1169 C CA . ARG A 1 151 ? 12.556 9.117 -3.131 1.00 79.12 151 ARG A CA 1
ATOM 1170 C C . ARG A 1 151 ? 11.475 10.137 -2.847 1.00 79.12 151 ARG A C 1
ATOM 1172 O O . ARG A 1 151 ? 11.140 10.263 -1.688 1.00 79.12 151 ARG A O 1
ATOM 1179 N N . ALA A 1 152 ? 10.925 10.830 -3.838 1.00 68.50 152 ALA A N 1
ATOM 1180 C CA . ALA A 1 152 ? 9.847 11.794 -3.645 1.00 68.50 152 ALA A CA 1
ATOM 1181 C C . ALA A 1 152 ? 8.534 11.110 -3.236 1.00 68.50 152 ALA A C 1
ATOM 1183 O O . ALA A 1 152 ? 7.830 11.620 -2.377 1.00 68.50 152 ALA A O 1
ATOM 1184 N N . GLN A 1 153 ? 8.219 9.936 -3.789 1.00 72.00 153 GLN A N 1
ATOM 1185 C CA . GLN A 1 153 ? 7.060 9.121 -3.414 1.00 72.00 153 GLN A CA 1
ATOM 1186 C C . GLN A 1 153 ? 7.221 8.547 -2.012 1.00 72.00 153 GLN A C 1
ATOM 1188 O O . GLN A 1 153 ? 6.317 8.665 -1.191 1.00 72.00 153 GLN A O 1
ATOM 1193 N N . LYS A 1 154 ? 8.397 7.987 -1.716 1.00 68.62 154 LYS A N 1
ATOM 1194 C CA . LYS A 1 154 ? 8.775 7.579 -0.368 1.00 68.62 154 LYS A CA 1
ATOM 1195 C C . LYS A 1 154 ? 8.715 8.765 0.563 1.00 68.62 154 LYS A C 1
ATOM 1197 O O . LYS A 1 154 ? 8.024 8.662 1.545 1.00 68.62 154 LYS A O 1
ATOM 1202 N N . GLN A 1 155 ? 9.301 9.906 0.220 1.00 60.59 155 GLN A N 1
ATOM 1203 C CA . GLN A 1 155 ? 9.226 11.134 1.004 1.00 60.59 155 GLN A CA 1
ATOM 1204 C C . GLN A 1 155 ? 7.794 11.624 1.158 1.00 60.59 155 GLN A C 1
ATOM 1206 O O . GLN A 1 155 ? 7.475 12.072 2.234 1.00 60.59 155 GLN A O 1
ATOM 1211 N N . ALA A 1 156 ? 6.902 11.507 0.179 1.00 52.38 156 ALA A N 1
ATOM 1212 C CA . ALA A 1 156 ? 5.488 11.848 0.337 1.00 52.38 156 ALA A CA 1
ATOM 1213 C C . ALA A 1 156 ? 4.767 10.867 1.283 1.00 52.38 156 ALA A C 1
ATOM 1215 O O . ALA A 1 156 ? 3.939 11.283 2.090 1.00 52.38 156 ALA A O 1
ATOM 1216 N N . LEU A 1 157 ? 5.138 9.582 1.249 1.00 50.12 157 LEU A N 1
ATOM 1217 C CA . LEU A 1 157 ? 4.740 8.562 2.227 1.00 50.12 157 LEU A CA 1
ATOM 1218 C C . LEU A 1 157 ? 5.421 8.778 3.601 1.00 50.12 157 LEU A C 1
ATOM 1220 O O . LEU A 1 157 ? 4.847 8.437 4.628 1.00 50.12 157 LEU A O 1
ATOM 1224 N N . THR A 1 158 ? 6.604 9.399 3.640 1.00 36.56 158 THR A N 1
ATOM 1225 C CA . THR A 1 158 ? 7.423 9.703 4.829 1.00 36.56 158 THR A CA 1
ATOM 1226 C C . THR A 1 158 ? 7.085 11.087 5.419 1.00 36.56 158 THR A C 1
ATOM 1228 O O . THR A 1 158 ? 7.217 11.316 6.611 1.00 36.56 158 THR A O 1
ATOM 1231 N N . PHE A 1 159 ? 6.512 12.013 4.651 1.00 37.31 159 PHE A N 1
ATOM 1232 C CA . PHE A 1 159 ? 5.812 13.205 5.141 1.00 37.31 159 PHE A CA 1
ATOM 1233 C C . PHE A 1 159 ? 4.445 12.816 5.723 1.00 37.31 159 PHE A C 1
ATOM 1235 O O . PHE A 1 159 ? 3.833 13.611 6.435 1.00 37.31 159 PHE A O 1
ATOM 1242 N N . ALA A 1 160 ? 4.008 11.570 5.498 1.00 38.22 160 ALA A N 1
ATOM 1243 C CA . ALA A 1 160 ? 2.995 10.911 6.307 1.00 38.22 160 ALA A CA 1
ATOM 1244 C C . ALA A 1 160 ? 3.566 10.111 7.505 1.00 38.22 160 ALA A C 1
ATOM 1246 O O . ALA A 1 160 ? 2.773 9.804 8.391 1.00 38.22 160 ALA A O 1
ATOM 1247 N N . VAL A 1 161 ? 4.882 9.831 7.605 1.00 37.69 161 VAL A N 1
ATOM 1248 C CA . VAL A 1 161 ? 5.575 9.221 8.775 1.00 37.69 161 VAL A CA 1
ATOM 1249 C C . VAL A 1 161 ? 7.117 9.415 8.696 1.00 37.69 161 VAL A C 1
ATOM 1251 O O . VAL A 1 161 ? 7.722 8.834 7.798 1.00 37.69 161 VAL A O 1
ATOM 1254 N N . PRO A 1 162 ? 7.800 10.149 9.603 1.00 30.17 162 PRO A N 1
ATOM 1255 C CA . PRO A 1 162 ? 9.261 10.331 9.557 1.00 30.17 162 PRO A CA 1
ATOM 1256 C C . PRO A 1 162 ? 10.071 9.046 9.859 1.00 30.17 162 PRO A C 1
ATOM 1258 O O . PRO A 1 162 ? 9.582 8.120 10.505 1.00 30.17 162 PRO A O 1
ATOM 1261 N N . ASP A 1 163 ? 11.310 9.019 9.350 1.00 34.09 163 ASP A N 1
ATOM 1262 C CA . ASP A 1 163 ? 12.239 7.878 9.239 1.00 34.09 163 ASP A CA 1
ATOM 1263 C C . ASP A 1 163 ? 12.940 7.462 10.553 1.00 34.09 163 ASP A C 1
ATOM 1265 O O . ASP A 1 163 ? 13.121 8.255 11.475 1.00 34.09 163 ASP A O 1
ATOM 1269 N N . VAL A 1 164 ? 13.329 6.186 10.606 1.00 39.88 164 VAL A N 1
ATOM 1270 C CA . VAL A 1 164 ? 13.671 5.379 11.781 1.00 39.88 164 VAL A CA 1
ATOM 1271 C C . VAL A 1 164 ? 15.183 5.306 11.996 1.00 39.88 164 VAL A C 1
ATOM 1273 O O . VAL A 1 164 ? 15.912 4.725 11.197 1.00 39.88 164 VAL A O 1
ATOM 1276 N N . GLN A 1 165 ? 15.636 5.777 13.157 1.00 34.31 165 GLN A N 1
ATOM 1277 C CA . GLN A 1 165 ? 16.850 5.282 13.820 1.00 34.31 165 GLN A CA 1
ATOM 1278 C C . GLN A 1 165 ? 16.605 4.943 15.296 1.00 34.31 165 GLN A C 1
ATOM 1280 O O . GLN A 1 165 ? 17.542 4.915 16.086 1.00 34.31 165 GLN A O 1
ATOM 1285 N N . ASP A 1 166 ? 15.360 4.661 15.680 1.00 34.94 166 ASP A N 1
ATOM 1286 C CA . ASP A 1 166 ? 15.031 4.489 17.089 1.00 34.94 166 ASP A CA 1
ATOM 1287 C C . ASP A 1 166 ? 14.168 3.246 17.312 1.00 34.94 166 ASP A C 1
ATOM 1289 O O . ASP A 1 166 ? 12.957 3.229 17.070 1.00 34.94 166 ASP A O 1
ATOM 1293 N N . THR A 1 167 ? 14.810 2.177 17.778 1.00 35.84 167 THR A N 1
ATOM 1294 C CA . THR A 1 167 ? 14.151 0.968 18.290 1.00 35.84 167 THR A CA 1
ATOM 1295 C C . THR A 1 167 ? 13.277 1.247 19.525 1.00 35.84 167 THR A C 1
ATOM 1297 O O . THR A 1 167 ? 12.589 0.342 19.983 1.00 35.84 167 THR A O 1
ATOM 1300 N N . GLU A 1 168 ? 13.229 2.492 20.014 1.00 40.22 168 GLU A N 1
ATOM 1301 C CA . GLU A 1 168 ? 12.302 2.981 21.048 1.00 40.22 168 GLU A CA 1
ATOM 1302 C C . GLU A 1 168 ? 10.939 3.471 20.495 1.00 40.22 168 GLU A C 1
ATOM 1304 O O . GLU A 1 168 ? 9.993 3.670 21.262 1.00 40.22 168 GLU A O 1
ATOM 1309 N N . THR A 1 169 ? 10.796 3.678 19.173 1.00 48.22 169 THR A N 1
ATOM 1310 C CA . THR A 1 169 ? 9.650 4.432 18.607 1.00 48.22 169 THR A CA 1
ATOM 1311 C C . THR A 1 169 ? 8.596 3.577 17.894 1.00 48.22 169 THR A C 1
ATOM 1313 O O . THR A 1 169 ? 7.496 4.066 17.645 1.00 48.22 169 THR A O 1
ATOM 1316 N N . TYR A 1 170 ? 8.865 2.307 17.578 1.00 46.28 170 TYR A N 1
ATOM 1317 C CA . TYR A 1 170 ? 7.872 1.412 16.967 1.00 46.28 170 TYR A CA 1
ATOM 1318 C C . TYR A 1 170 ? 7.409 0.347 17.952 1.00 46.28 170 TYR A C 1
ATOM 1320 O O . TYR A 1 170 ? 8.205 -0.333 18.589 1.00 46.28 170 TYR A O 1
ATOM 1328 N N . ILE A 1 171 ? 6.097 0.175 18.035 1.00 60.69 171 ILE A N 1
ATOM 1329 C CA . ILE A 1 171 ? 5.437 -0.757 18.937 1.00 60.69 171 ILE A CA 1
ATOM 1330 C C . ILE A 1 171 ? 4.748 -1.856 18.137 1.00 60.69 171 ILE A C 1
ATOM 1332 O O . ILE A 1 171 ? 4.151 -1.637 17.080 1.00 60.69 171 ILE A O 1
ATOM 1336 N N . GLY A 1 172 ? 4.883 -3.073 18.648 1.00 60.22 172 GLY A N 1
ATOM 1337 C CA . GLY A 1 172 ? 4.197 -4.253 18.141 1.00 60.22 172 GLY A CA 1
ATOM 1338 C C . GLY A 1 172 ? 2.769 -4.339 18.671 1.00 60.22 172 GLY A C 1
ATOM 1339 O O . GLY A 1 172 ? 2.519 -4.133 19.860 1.00 60.22 172 GLY A O 1
ATOM 1340 N N . LEU A 1 173 ? 1.848 -4.701 17.788 1.00 81.06 173 LEU A N 1
ATOM 1341 C CA . LEU A 1 173 ? 0.462 -5.005 18.115 1.00 81.06 173 LEU A CA 1
ATOM 1342 C C . LEU A 1 173 ? -0.002 -6.240 17.336 1.00 81.06 173 LEU A C 1
ATOM 1344 O O . LEU A 1 173 ? 0.668 -6.686 16.398 1.00 81.06 173 LEU A O 1
ATOM 1348 N N . LYS A 1 174 ? -1.158 -6.789 17.703 1.00 73.94 174 LYS A N 1
ATOM 1349 C CA . LYS A 1 174 ? -1.836 -7.813 16.903 1.00 73.94 174 LYS A CA 1
ATOM 1350 C C . LYS A 1 174 ? -3.175 -7.313 16.395 1.00 73.94 174 LYS A C 1
ATOM 1352 O O . LYS A 1 174 ? -3.924 -6.683 17.134 1.00 73.94 174 LYS A O 1
ATOM 1357 N N . ILE A 1 175 ? -3.475 -7.637 15.144 1.00 86.19 175 ILE A N 1
ATOM 1358 C CA . ILE A 1 175 ? -4.743 -7.336 14.485 1.00 86.19 175 ILE A CA 1
ATOM 1359 C C . ILE A 1 175 ? -5.332 -8.652 13.994 1.00 86.19 175 ILE A C 1
ATOM 1361 O O . ILE A 1 175 ? -4.707 -9.331 13.178 1.00 86.19 175 ILE A O 1
ATOM 1365 N N . ASP A 1 176 ? -6.505 -9.036 14.496 1.00 82.31 176 ASP A N 1
ATOM 1366 C CA . ASP A 1 176 ? -7.137 -10.328 14.193 1.00 82.31 176 ASP A CA 1
ATOM 1367 C C . ASP A 1 176 ? -6.159 -11.518 14.362 1.00 82.31 176 ASP A C 1
ATOM 1369 O O . ASP A 1 176 ? -6.124 -12.446 13.549 1.00 82.31 176 ASP A O 1
ATOM 1373 N N . GLY A 1 177 ? -5.296 -11.452 15.382 1.00 73.56 177 GLY A N 1
ATOM 1374 C CA . GLY A 1 177 ? -4.253 -12.447 15.662 1.00 73.56 177 GLY A CA 1
ATOM 1375 C C . GLY A 1 177 ? -2.976 -12.350 14.811 1.00 73.56 177 GLY A C 1
ATOM 1376 O O . GLY A 1 177 ? -2.020 -13.069 15.093 1.00 73.56 177 GLY A O 1
ATOM 1377 N N . LYS A 1 178 ? -2.905 -11.462 13.810 1.00 63.00 178 LYS A N 1
ATOM 1378 C CA . LYS A 1 178 ? -1.704 -11.238 12.982 1.00 63.00 178 LYS A CA 1
ATOM 1379 C C . LYS A 1 178 ? -0.819 -10.145 13.568 1.00 63.00 178 LYS A C 1
ATOM 1381 O O . LYS A 1 178 ? -1.324 -9.118 14.010 1.00 63.00 178 LYS A O 1
ATOM 1386 N N . HIS A 1 179 ? 0.496 -10.343 13.532 1.00 62.41 179 HIS A N 1
ATOM 1387 C CA . HIS A 1 179 ? 1.457 -9.345 13.998 1.00 62.41 179 HIS A CA 1
ATOM 1388 C C . HIS A 1 179 ? 1.519 -8.137 13.058 1.00 62.41 179 HIS A C 1
ATOM 1390 O O . HIS A 1 179 ? 1.613 -8.296 11.843 1.00 62.41 179 HIS A O 1
ATOM 1396 N N . ALA A 1 180 ? 1.513 -6.945 13.647 1.00 65.31 180 ALA A N 1
ATOM 1397 C CA . ALA A 1 180 ? 1.741 -5.675 12.977 1.00 65.31 180 ALA A CA 1
ATOM 1398 C C . ALA A 1 180 ? 2.689 -4.810 13.816 1.00 65.31 180 ALA A C 1
ATOM 1400 O O . ALA A 1 180 ? 2.809 -4.981 15.033 1.00 65.31 180 ALA A O 1
ATOM 1401 N N . THR A 1 181 ? 3.356 -3.864 13.167 1.00 60.81 181 THR A N 1
ATOM 1402 C CA . THR A 1 181 ? 4.196 -2.859 13.821 1.00 60.81 181 THR A CA 1
ATOM 1403 C C . THR A 1 181 ? 3.787 -1.471 13.356 1.00 60.81 181 THR A C 1
ATOM 1405 O O . THR A 1 181 ? 3.290 -1.281 12.245 1.00 60.81 181 THR A O 1
ATOM 1408 N N . THR A 1 182 ? 3.943 -0.492 14.238 1.00 61.88 182 THR A N 1
ATOM 1409 C CA . THR A 1 182 ? 3.523 0.890 13.997 1.00 61.88 182 THR A CA 1
ATOM 1410 C C . THR A 1 182 ? 4.370 1.850 14.823 1.00 61.88 182 THR A C 1
ATOM 1412 O O . THR A 1 182 ? 4.804 1.452 15.903 1.00 61.88 182 THR A O 1
ATOM 1415 N N . PRO A 1 183 ? 4.563 3.114 14.408 1.00 59.31 183 PRO A N 1
ATOM 1416 C CA . PRO A 1 183 ? 5.099 4.116 15.319 1.00 59.31 183 PRO A CA 1
ATOM 1417 C C . PRO A 1 183 ? 4.201 4.270 16.557 1.00 59.31 183 PRO A C 1
ATOM 1419 O O . PRO A 1 183 ? 2.972 4.143 16.450 1.00 59.31 183 PRO A O 1
ATOM 1422 N N . ARG A 1 184 ? 4.787 4.614 17.707 1.00 69.31 184 ARG A N 1
ATOM 1423 C CA . ARG A 1 184 ? 4.051 5.132 18.870 1.00 69.31 184 ARG A CA 1
ATOM 1424 C C . ARG A 1 184 ? 3.191 6.319 18.445 1.00 69.31 184 ARG A C 1
ATOM 1426 O O . ARG A 1 184 ? 3.478 6.995 17.461 1.00 69.31 184 ARG A O 1
ATOM 1433 N N . GLU A 1 185 ? 2.110 6.557 19.174 1.00 80.06 185 GLU A N 1
ATOM 1434 C CA . GLU A 1 185 ? 1.150 7.633 18.906 1.00 80.06 18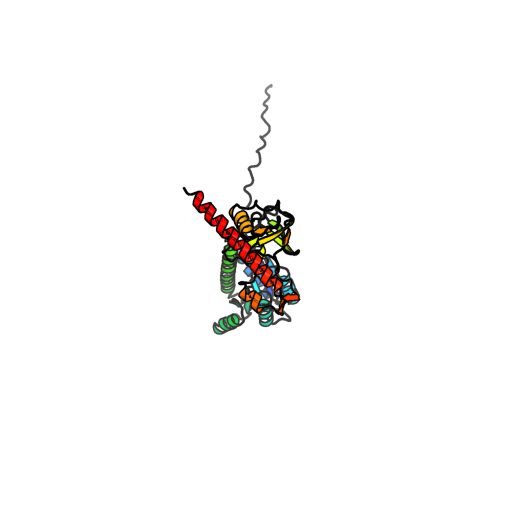5 GLU A CA 1
ATOM 1435 C C . GLU A 1 185 ? 0.447 7.538 17.534 1.00 80.06 185 GLU A C 1
ATOM 1437 O O . GLU A 1 185 ? -0.220 8.486 17.100 1.00 80.06 185 GLU A O 1
ATOM 1442 N N . THR A 1 186 ? 0.528 6.398 16.840 1.00 80.25 186 THR A N 1
ATOM 1443 C CA . THR A 1 186 ? -0.161 6.213 15.555 1.00 80.25 186 THR A CA 1
ATOM 1444 C C . THR A 1 186 ? -1.622 5.859 15.773 1.00 80.25 186 THR A C 1
ATOM 1446 O O . THR A 1 186 ? -1.961 5.031 16.620 1.00 80.25 186 THR A O 1
ATOM 1449 N N . ARG A 1 187 ? -2.506 6.468 14.972 1.00 86.19 187 ARG A N 1
ATOM 1450 C CA . ARG A 1 187 ? -3.939 6.167 15.002 1.00 86.19 187 ARG A CA 1
ATOM 1451 C C . ARG A 1 187 ? -4.216 4.731 14.584 1.00 86.19 187 ARG A C 1
ATOM 1453 O O . ARG A 1 187 ? -3.796 4.306 13.509 1.00 86.19 187 ARG A O 1
ATOM 1460 N N . LEU A 1 188 ? -5.032 4.043 15.371 1.00 91.50 188 LEU A N 1
ATOM 1461 C CA . LEU A 1 188 ? -5.410 2.656 15.132 1.00 91.50 188 LEU A CA 1
ATOM 1462 C C . LEU A 1 188 ? -6.063 2.459 13.757 1.00 91.50 188 LEU A C 1
ATOM 1464 O O . LEU A 1 188 ? -5.749 1.498 13.068 1.00 91.50 188 LEU A O 1
ATOM 1468 N N . LEU A 1 189 ? -6.865 3.417 13.280 1.00 90.38 189 LEU A N 1
ATOM 1469 C CA . LEU A 1 189 ? -7.439 3.376 11.930 1.00 90.38 189 LEU A CA 1
ATOM 1470 C C . LEU A 1 189 ? -6.356 3.334 10.844 1.00 90.38 189 LEU A C 1
ATOM 1472 O O . LEU A 1 189 ? -6.476 2.560 9.898 1.00 90.38 189 LEU A O 1
ATOM 1476 N N . SER A 1 190 ? -5.306 4.150 10.967 1.00 78.56 190 SER A N 1
ATOM 1477 C CA . SER A 1 190 ? -4.201 4.156 10.003 1.00 78.56 190 SER A CA 1
ATOM 1478 C C . SER A 1 190 ? -3.463 2.822 10.017 1.00 78.56 190 SER A C 1
ATOM 1480 O O . SER A 1 190 ? -3.147 2.285 8.961 1.00 78.56 190 SER A O 1
ATOM 1482 N N . ILE A 1 191 ? -3.258 2.254 11.207 1.00 83.38 191 ILE A N 1
ATOM 1483 C CA . ILE A 1 191 ? -2.603 0.956 11.383 1.00 83.38 191 ILE A CA 1
ATOM 1484 C C . ILE A 1 191 ? -3.398 -0.149 10.680 1.00 83.38 191 ILE A C 1
ATOM 1486 O O . ILE A 1 191 ? -2.831 -0.921 9.909 1.00 83.38 191 ILE A O 1
ATOM 1490 N N . LEU A 1 192 ? -4.714 -0.196 10.893 1.00 83.81 192 LEU A N 1
ATOM 1491 C CA . LEU A 1 192 ? -5.602 -1.183 10.276 1.00 83.81 192 LEU A CA 1
ATOM 1492 C C . LEU A 1 192 ? -5.592 -1.074 8.743 1.00 83.81 192 LEU A C 1
ATOM 1494 O O . LEU A 1 192 ? -5.430 -2.078 8.053 1.00 83.81 192 LEU A O 1
ATOM 1498 N N . LEU A 1 193 ? -5.690 0.145 8.204 1.00 75.56 193 LEU A N 1
ATOM 1499 C CA . LEU A 1 193 ? -5.672 0.380 6.757 1.00 75.56 193 LEU A CA 1
ATOM 1500 C C . LEU A 1 193 ? -4.327 0.004 6.121 1.00 75.56 193 LEU A C 1
ATOM 1502 O O . LEU A 1 193 ? -4.310 -0.653 5.082 1.00 75.56 193 LEU A O 1
ATOM 1506 N N . ASN A 1 194 ? -3.210 0.363 6.759 1.00 69.62 194 ASN 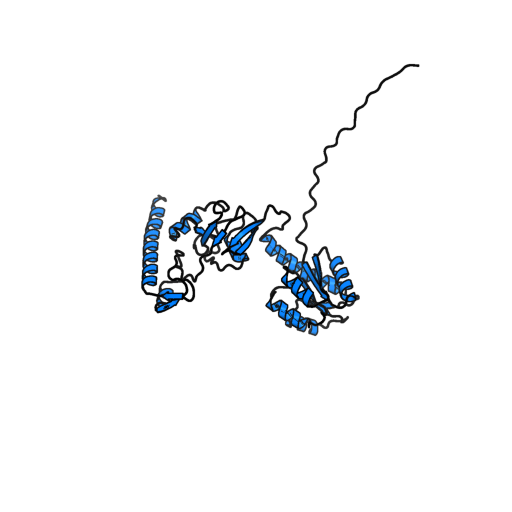A N 1
ATOM 1507 C CA . ASN A 1 194 ? -1.868 0.022 6.277 1.00 69.62 194 ASN A CA 1
ATOM 1508 C C . ASN A 1 194 ? -1.633 -1.496 6.261 1.00 69.62 194 ASN A C 1
ATOM 1510 O O . ASN A 1 194 ? -0.933 -2.005 5.391 1.00 69.62 194 ASN A O 1
ATOM 1514 N N . ASN A 1 195 ? -2.275 -2.227 7.176 1.00 67.38 195 ASN A N 1
ATOM 1515 C CA . ASN A 1 195 ? -2.250 -3.690 7.226 1.00 67.38 195 ASN A CA 1
ATOM 1516 C C . ASN A 1 195 ? -3.343 -4.350 6.361 1.00 67.38 195 ASN A C 1
ATOM 1518 O O . ASN A 1 195 ? -3.622 -5.538 6.519 1.00 67.38 195 ASN A O 1
ATOM 1522 N N . LYS A 1 196 ? -3.957 -3.601 5.430 1.00 77.31 196 LYS A N 1
ATOM 1523 C CA . LYS A 1 196 ? -4.998 -4.070 4.493 1.00 77.31 196 LYS A CA 1
ATOM 1524 C C . LYS A 1 196 ? -6.218 -4.696 5.185 1.00 77.31 196 LYS A C 1
ATOM 1526 O O . LYS A 1 196 ? -6.877 -5.574 4.630 1.00 77.31 196 LYS A O 1
ATOM 1531 N N . VAL A 1 197 ? -6.531 -4.251 6.400 1.00 79.31 197 VAL A N 1
ATOM 1532 C CA . VAL A 1 197 ? -7.700 -4.717 7.147 1.00 79.31 197 VAL A CA 1
ATOM 1533 C C . VAL A 1 197 ? -8.932 -3.986 6.629 1.00 79.31 197 VAL A C 1
ATOM 1535 O O . VAL A 1 197 ? -8.945 -2.758 6.522 1.00 79.31 197 VAL A O 1
ATOM 1538 N N . SER A 1 198 ? -9.979 -4.744 6.301 1.00 78.25 198 SER A N 1
ATOM 1539 C CA . SER A 1 198 ? -11.240 -4.186 5.815 1.00 78.25 198 SER A CA 1
ATOM 1540 C C . SER A 1 198 ? -11.968 -3.464 6.946 1.00 78.25 198 SER A C 1
ATOM 1542 O O . SER A 1 198 ? -12.651 -4.089 7.754 1.00 78.25 198 SER A O 1
ATOM 1544 N N . ILE A 1 199 ? -11.832 -2.141 6.990 1.00 82.69 199 ILE A N 1
ATOM 1545 C CA . ILE A 1 199 ? -12.507 -1.273 7.953 1.00 82.69 199 ILE A CA 1
ATOM 1546 C C . ILE A 1 199 ? -13.074 -0.033 7.261 1.00 82.69 199 ILE A C 1
ATOM 1548 O O . ILE A 1 199 ? -12.453 0.551 6.370 1.00 82.69 199 ILE A O 1
ATOM 1552 N N . LEU A 1 200 ? -14.272 0.384 7.668 1.00 77.50 200 LEU A N 1
ATOM 1553 C CA . LEU A 1 200 ? -14.976 1.505 7.056 1.00 77.50 200 LEU A CA 1
ATOM 1554 C C . LEU A 1 200 ? -14.623 2.835 7.734 1.00 77.50 200 LEU A C 1
ATOM 1556 O O . LEU A 1 200 ? -14.505 2.941 8.954 1.00 77.50 200 LEU A O 1
ATOM 1560 N N . LYS A 1 201 ? -14.546 3.904 6.939 1.00 78.75 201 LYS A N 1
ATOM 1561 C CA . LYS A 1 201 ? -14.282 5.276 7.408 1.00 78.75 201 LYS A CA 1
ATOM 1562 C C . LYS A 1 201 ? -15.280 6.275 6.822 1.00 78.75 201 LYS A C 1
ATOM 1564 O O . LYS A 1 201 ? -14.879 7.265 6.223 1.00 78.75 201 LYS A O 1
ATOM 1569 N N . ALA A 1 202 ? -16.579 6.025 6.990 1.00 70.88 202 ALA A N 1
ATOM 1570 C CA . ALA A 1 202 ? -17.629 6.787 6.303 1.00 70.88 202 ALA A CA 1
ATOM 1571 C C . ALA A 1 202 ? -17.537 8.312 6.529 1.00 70.88 202 ALA A C 1
ATOM 1573 O O . ALA A 1 202 ? -17.731 9.085 5.600 1.00 70.88 202 ALA A O 1
ATOM 1574 N N . CYS A 1 203 ? -17.161 8.756 7.736 1.00 69.38 203 CYS A N 1
ATOM 1575 C CA . CYS A 1 203 ? -16.953 10.180 8.046 1.00 69.38 203 CYS A CA 1
ATOM 1576 C C . CYS A 1 203 ? -15.517 10.690 7.812 1.00 69.38 203 CYS A C 1
ATOM 1578 O O . CYS A 1 203 ? -15.151 11.743 8.330 1.00 69.38 203 CYS A O 1
ATOM 1580 N N . GLY A 1 204 ? -14.657 9.921 7.142 1.00 73.19 204 GLY A N 1
ATOM 1581 C CA . GLY A 1 204 ? -13.251 10.277 6.928 1.00 73.19 204 GLY A CA 1
ATOM 1582 C C . GLY A 1 204 ? -12.388 10.298 8.198 1.00 73.19 204 GLY A C 1
ATOM 1583 O O . GLY A 1 204 ? -11.295 10.848 8.177 1.00 73.19 204 GLY A O 1
ATOM 1584 N N . GLY A 1 205 ? -12.855 9.712 9.308 1.00 81.56 205 GLY A N 1
ATOM 1585 C CA . GLY A 1 205 ? -12.108 9.654 10.574 1.00 81.56 205 GLY A CA 1
ATOM 1586 C C . GLY A 1 205 ? -12.424 10.771 11.576 1.00 81.56 205 GLY A C 1
ATOM 1587 O O . GLY A 1 205 ? -11.707 10.928 12.558 1.00 81.56 205 GLY A O 1
ATOM 1588 N N . GLN A 1 206 ? -13.517 11.514 11.382 1.00 81.50 206 GLN A N 1
ATOM 1589 C CA . GLN A 1 206 ? -13.966 12.580 12.292 1.00 81.50 206 GLN A CA 1
ATOM 1590 C C . GLN A 1 206 ? -14.603 12.082 13.606 1.00 81.50 206 GLN A C 1
ATOM 1592 O O . GLN A 1 206 ? -15.080 12.895 14.393 1.00 81.50 206 GLN A O 1
ATOM 1597 N N . GLY A 1 207 ? -14.673 10.765 13.835 1.00 85.75 207 GLY A N 1
ATOM 1598 C CA . GLY A 1 207 ? -15.258 10.198 15.054 1.00 85.75 207 GLY A CA 1
ATOM 1599 C C . GLY A 1 207 ? -16.768 10.401 15.168 1.00 85.75 207 GLY A C 1
ATOM 1600 O O . GLY A 1 207 ? -17.253 10.595 16.269 1.00 85.75 207 GLY A O 1
ATOM 1601 N N . ARG A 1 208 ? -17.506 10.413 14.046 1.00 82.75 208 ARG A N 1
ATOM 1602 C CA . ARG A 1 208 ? -18.959 10.697 14.017 1.00 82.75 208 ARG A CA 1
ATOM 1603 C C . ARG A 1 208 ? -19.841 9.532 13.567 1.00 82.75 208 ARG A C 1
ATOM 1605 O O . ARG A 1 208 ? -21.037 9.569 13.803 1.00 82.75 208 ARG A O 1
ATOM 1612 N N . CYS A 1 209 ? -19.279 8.530 12.887 1.00 73.00 209 CYS A N 1
ATOM 1613 C CA . CYS A 1 209 ? -20.068 7.489 12.211 1.00 73.00 209 CYS A CA 1
ATOM 1614 C C . CYS A 1 209 ? -19.973 6.088 12.827 1.00 73.00 209 CYS A C 1
ATOM 1616 O O . CYS A 1 209 ? -20.639 5.194 12.332 1.00 73.00 209 CYS A O 1
ATOM 1618 N N . ALA A 1 210 ? -19.093 5.860 13.807 1.00 84.75 210 ALA A N 1
ATOM 1619 C CA . ALA A 1 210 ? -18.772 4.549 14.399 1.00 84.75 210 ALA A CA 1
ATOM 1620 C C . ALA A 1 210 ? -18.364 3.397 13.449 1.00 84.75 210 ALA A C 1
ATOM 1622 O O . ALA A 1 210 ? -17.906 2.360 13.912 1.00 84.75 210 ALA A O 1
ATOM 1623 N N . THR A 1 211 ? -18.394 3.575 12.127 1.00 80.44 211 THR A N 1
ATOM 1624 C CA . THR A 1 211 ? -18.001 2.542 11.144 1.00 80.44 211 THR A CA 1
ATOM 1625 C C . THR A 1 211 ? -16.545 2.060 11.254 1.00 80.44 211 THR A C 1
ATOM 1627 O O . THR A 1 211 ? -16.180 1.074 10.626 1.00 80.44 211 THR A O 1
ATOM 1630 N N . CYS A 1 212 ? -15.704 2.775 12.009 1.00 86.81 212 CYS A N 1
ATOM 1631 C CA . CYS A 1 212 ? -14.311 2.411 12.288 1.00 86.81 212 CYS A CA 1
ATOM 1632 C C . CYS A 1 212 ? -14.115 1.797 13.682 1.00 86.81 212 CYS A C 1
ATOM 1634 O O . CYS A 1 212 ? -12.993 1.795 14.190 1.00 86.81 212 CYS A O 1
ATOM 1636 N N . HIS A 1 213 ? -15.191 1.383 14.350 1.00 90.69 213 HIS A N 1
ATOM 1637 C CA . HIS A 1 213 ? -15.072 0.786 15.670 1.00 90.69 213 HIS A CA 1
ATOM 1638 C C . HIS A 1 213 ? -14.335 -0.555 15.608 1.00 90.69 213 HIS A C 1
ATOM 1640 O O . HIS A 1 213 ? -14.376 -1.273 14.606 1.00 90.69 213 HIS A O 1
ATOM 1646 N N . VAL A 1 214 ? -13.645 -0.862 16.696 1.00 92.50 214 VAL A N 1
ATOM 1647 C CA . VAL A 1 214 ? -12.892 -2.096 16.915 1.00 92.50 214 VAL A CA 1
ATOM 1648 C C . VAL A 1 214 ? -13.046 -2.535 18.360 1.00 92.50 214 VAL A C 1
ATOM 1650 O O . VAL A 1 214 ? -13.371 -1.718 19.224 1.00 92.50 214 VAL A O 1
ATOM 1653 N N . PHE A 1 215 ? -12.775 -3.809 18.618 1.00 92.50 215 PHE A N 1
ATOM 1654 C CA . PHE A 1 215 ? -12.691 -4.350 19.967 1.00 92.50 215 PHE A CA 1
ATOM 1655 C C . PHE A 1 215 ? -11.227 -4.500 20.361 1.00 92.50 215 PHE A C 1
ATOM 1657 O O . PHE A 1 215 ? -10.421 -5.016 19.589 1.00 92.50 215 PHE A O 1
ATOM 1664 N N . VAL A 1 216 ? -10.878 -4.014 21.548 1.00 94.38 216 VAL A N 1
ATOM 1665 C CA . VAL A 1 216 ? -9.536 -4.154 22.115 1.00 94.38 216 VAL A CA 1
ATOM 1666 C C . VAL A 1 216 ? -9.533 -5.386 23.009 1.00 94.38 216 VAL A C 1
ATOM 1668 O O . VAL A 1 216 ? -10.169 -5.405 24.059 1.00 94.38 216 VAL A O 1
ATOM 1671 N N . ASP A 1 217 ? -8.852 -6.437 22.575 1.00 91.38 217 ASP A N 1
ATOM 1672 C CA . ASP A 1 217 ? -8.774 -7.700 23.308 1.00 91.38 217 ASP A CA 1
ATOM 1673 C C . ASP A 1 217 ? -7.729 -7.625 24.431 1.00 91.38 217 ASP A C 1
ATOM 1675 O O . ASP A 1 217 ? -7.929 -8.205 25.498 1.00 91.38 217 ASP A O 1
ATOM 1679 N N . LYS A 1 218 ? -6.628 -6.886 24.208 1.00 91.38 218 LYS A N 1
ATOM 1680 C CA . LYS A 1 218 ? -5.572 -6.603 25.202 1.00 91.38 218 LYS A CA 1
ATOM 1681 C C . LYS A 1 218 ? -4.934 -5.230 24.996 1.00 91.38 218 LYS A C 1
ATOM 1683 O O . LYS A 1 218 ? -4.912 -4.722 23.876 1.00 91.38 218 LYS A O 1
ATOM 1688 N N . GLY A 1 219 ? -4.356 -4.674 26.064 1.00 91.06 219 GLY A N 1
ATOM 1689 C CA . GLY A 1 219 ? -3.576 -3.433 26.019 1.00 91.06 219 GLY A CA 1
ATOM 1690 C C . GLY A 1 219 ? -4.434 -2.176 25.871 1.00 91.06 219 GLY A C 1
ATOM 1691 O O . GLY A 1 219 ? -4.067 -1.259 25.143 1.00 91.06 219 GLY A O 1
ATOM 1692 N N . MET A 1 220 ? -5.593 -2.123 26.528 1.00 91.81 220 MET A N 1
ATOM 1693 C CA . MET A 1 220 ? -6.457 -0.936 26.500 1.00 91.81 220 MET A CA 1
ATOM 1694 C C . MET A 1 220 ? -5.767 0.281 27.137 1.00 91.81 220 MET A C 1
ATOM 1696 O O . MET A 1 220 ? -5.912 1.405 26.662 1.00 91.81 220 MET A O 1
ATOM 1700 N N . GLU A 1 221 ? -4.986 0.040 28.185 1.00 92.81 221 GLU A N 1
ATOM 1701 C CA . GLU A 1 221 ? -4.118 0.988 28.881 1.00 92.81 221 GLU A CA 1
ATOM 1702 C C . GLU A 1 221 ? -2.991 1.538 27.995 1.00 92.81 221 GLU A C 1
ATOM 1704 O O . GLU A 1 221 ? -2.494 2.636 28.228 1.00 92.81 221 GLU A O 1
ATOM 1709 N N . TYR A 1 222 ? -2.635 0.808 26.937 1.00 93.44 222 TYR A N 1
ATOM 1710 C CA . TYR A 1 222 ? -1.634 1.203 25.951 1.00 93.44 222 TYR A CA 1
ATOM 1711 C C . TYR A 1 222 ? -2.245 1.995 24.792 1.00 93.44 222 TYR A C 1
ATOM 1713 O O . TYR A 1 222 ? -1.590 2.195 23.771 1.00 93.44 222 TYR A O 1
ATOM 1721 N N . LEU A 1 223 ? -3.493 2.450 24.918 1.00 93.75 223 LEU A N 1
ATOM 1722 C CA . LEU A 1 223 ? -4.143 3.361 23.983 1.00 93.75 223 LEU A CA 1
ATOM 1723 C C . LEU A 1 223 ? -4.370 4.722 24.637 1.00 93.75 223 LEU A C 1
ATOM 1725 O O . LEU A 1 223 ? -4.541 4.831 25.849 1.00 93.75 223 LEU A O 1
ATOM 1729 N N . THR A 1 224 ? -4.475 5.773 23.823 1.00 94.94 224 THR A N 1
ATOM 1730 C CA . THR A 1 224 ? -4.942 7.069 24.329 1.00 94.94 224 THR A CA 1
ATOM 1731 C C . THR A 1 224 ? -6.308 6.925 25.005 1.00 94.94 224 THR A C 1
ATOM 1733 O O . THR A 1 224 ? -7.156 6.170 24.500 1.00 94.94 224 THR A O 1
ATOM 1736 N N . PRO A 1 225 ? -6.573 7.680 26.088 1.00 93.75 225 PRO A N 1
ATOM 1737 C CA . PRO A 1 225 ? -7.887 7.708 26.714 1.00 93.75 225 PRO A CA 1
ATOM 1738 C C . PRO A 1 225 ? -8.996 8.017 25.696 1.00 93.75 225 PRO A C 1
ATOM 1740 O O . PRO A 1 225 ? -8.743 8.734 24.719 1.00 93.75 225 PRO A O 1
ATOM 1743 N N . PRO A 1 226 ? -10.214 7.483 25.884 1.00 93.56 226 PRO A N 1
ATOM 1744 C CA . PRO A 1 226 ? -11.338 7.802 25.017 1.00 93.56 226 PRO A CA 1
ATOM 1745 C C . PRO A 1 226 ? -11.612 9.305 24.967 1.00 93.56 226 PRO A C 1
ATOM 1747 O O . PRO A 1 226 ? -11.668 9.969 26.003 1.00 93.56 226 PRO A O 1
ATOM 1750 N N . THR A 1 227 ? -11.793 9.851 23.766 1.00 92.25 227 THR A N 1
ATOM 1751 C CA . THR A 1 227 ? -12.170 11.265 23.616 1.00 92.25 227 THR A CA 1
ATOM 1752 C C . THR A 1 227 ? -13.654 11.462 23.934 1.00 92.25 227 THR A C 1
ATOM 1754 O O . THR A 1 227 ? -14.456 10.538 23.801 1.00 92.25 227 THR A O 1
ATOM 1757 N N . GLU A 1 228 ? -14.072 12.678 24.298 1.00 91.62 228 GLU A N 1
ATOM 1758 C CA . GLU A 1 228 ? -15.501 12.969 24.507 1.00 91.62 228 GLU A CA 1
ATOM 1759 C C . GLU A 1 228 ? -16.339 12.666 23.257 1.00 91.62 228 GLU A C 1
ATOM 1761 O O . GLU A 1 228 ? -17.430 12.105 23.350 1.00 91.62 228 GLU A O 1
ATOM 1766 N N . GLN A 1 229 ? -15.809 12.994 22.074 1.00 89.94 229 GLN A N 1
ATOM 1767 C CA . GLN A 1 229 ? -16.454 12.716 20.792 1.00 89.94 229 GLN A CA 1
ATOM 1768 C C . GLN A 1 229 ? -16.579 11.207 20.537 1.00 89.94 229 GLN A C 1
ATOM 1770 O O . GLN A 1 229 ? -17.605 10.756 20.022 1.00 89.94 229 GLN A O 1
ATOM 1775 N N . GLU A 1 230 ? -15.553 10.432 20.896 1.00 93.50 230 GLU A N 1
ATOM 1776 C CA . GLU A 1 230 ? -15.567 8.972 20.833 1.00 93.50 230 GLU A CA 1
ATOM 1777 C C . GLU A 1 230 ? -16.648 8.392 21.745 1.00 93.50 230 GLU A C 1
ATOM 1779 O O . GLU A 1 230 ? -17.523 7.681 21.256 1.00 93.50 230 GLU A O 1
ATOM 1784 N N . LEU A 1 231 ? -16.636 8.750 23.030 1.00 91.56 231 LEU A N 1
ATOM 1785 C CA . LEU A 1 231 ? -17.604 8.270 24.017 1.00 91.56 231 LEU A CA 1
ATOM 1786 C C . LEU A 1 231 ? -19.034 8.649 23.637 1.00 91.56 231 LEU A C 1
ATOM 1788 O O . LEU A 1 231 ? -19.935 7.814 23.688 1.00 91.56 231 LEU A O 1
ATOM 1792 N N . MET A 1 232 ? -19.237 9.893 23.196 1.00 87.25 232 MET A N 1
ATOM 1793 C CA . MET A 1 232 ? -20.531 10.353 22.709 1.00 87.25 232 MET A CA 1
ATOM 1794 C C . MET A 1 232 ? -20.983 9.511 21.519 1.00 87.25 232 MET A C 1
ATOM 1796 O O . MET A 1 232 ? -22.121 9.071 21.489 1.00 87.25 232 MET A O 1
ATOM 1800 N N . THR A 1 233 ? -20.111 9.257 20.546 1.00 83.62 233 THR A N 1
ATOM 1801 C CA . THR A 1 233 ? -20.481 8.509 19.338 1.00 83.62 233 THR A CA 1
ATOM 1802 C C . THR A 1 233 ? -20.745 7.039 19.629 1.00 83.62 233 THR A C 1
ATOM 1804 O O . THR A 1 233 ? -21.739 6.522 19.136 1.00 83.62 233 THR A O 1
ATOM 1807 N N . LEU A 1 234 ? -19.924 6.380 20.451 1.00 85.94 234 LEU A N 1
ATOM 1808 C CA . LEU A 1 234 ? -20.158 4.997 20.882 1.00 85.94 234 LEU A CA 1
ATOM 1809 C C . LEU A 1 234 ? -21.477 4.873 21.655 1.00 85.94 234 LEU A C 1
ATOM 1811 O O . LEU A 1 234 ? -22.266 3.981 21.361 1.00 85.94 234 LEU A O 1
ATOM 1815 N N . SER A 1 235 ? -21.756 5.812 22.568 1.00 81.94 235 SER A N 1
ATOM 1816 C CA . SER A 1 235 ? -23.019 5.861 23.314 1.00 81.94 235 SER A CA 1
ATOM 1817 C C . SER A 1 235 ? -24.217 6.110 22.403 1.00 81.94 235 SER A C 1
ATOM 1819 O O . SER A 1 235 ? -25.200 5.385 22.494 1.00 81.94 235 SER A O 1
ATOM 1821 N N . MET A 1 236 ? -24.137 7.095 21.500 1.00 74.38 236 MET A N 1
ATOM 1822 C CA . MET A 1 236 ? -25.209 7.366 20.539 1.00 74.38 236 MET A CA 1
ATOM 1823 C C . MET A 1 236 ? -25.488 6.132 19.688 1.00 74.38 236 MET A C 1
ATOM 1825 O O . MET A 1 236 ? -26.641 5.786 19.489 1.00 74.38 236 MET A O 1
ATOM 1829 N N . MET A 1 237 ? -24.434 5.454 19.234 1.00 70.69 237 MET A N 1
ATOM 1830 C CA . MET A 1 237 ? -24.497 4.260 18.398 1.00 70.69 237 MET A CA 1
ATOM 1831 C C . MET A 1 237 ? -24.725 2.964 19.190 1.00 70.69 237 MET A C 1
ATOM 1833 O O . MET A 1 237 ? -24.636 1.898 18.599 1.00 70.69 237 MET A O 1
ATOM 1837 N N . LYS A 1 238 ? -25.024 3.012 20.497 1.00 69.50 238 LYS A N 1
ATOM 1838 C CA . LYS A 1 238 ? -25.278 1.823 21.341 1.00 69.50 238 LYS A CA 1
ATOM 1839 C C . LYS A 1 238 ? -24.195 0.733 21.239 1.00 69.50 238 LYS A C 1
ATOM 1841 O O . LYS A 1 238 ? -24.482 -0.459 21.300 1.00 69.50 238 LYS A O 1
ATOM 1846 N N . ILE A 1 239 ? -22.935 1.131 21.079 1.00 76.00 239 ILE A N 1
ATOM 1847 C CA . ILE A 1 239 ? -21.795 0.210 21.136 1.00 76.00 239 ILE A CA 1
ATOM 1848 C C . ILE A 1 239 ? -21.385 0.099 22.604 1.00 76.00 239 ILE A C 1
ATOM 1850 O O . ILE A 1 239 ? -20.543 0.854 23.087 1.00 76.00 239 ILE A O 1
ATOM 1854 N N . GLU A 1 240 ? -22.066 -0.786 23.333 1.00 74.88 240 GLU A N 1
ATOM 1855 C CA . GLU A 1 240 ? -21.988 -0.879 24.798 1.00 74.88 240 GLU A CA 1
ATOM 1856 C C . GLU A 1 240 ? -20.821 -1.732 25.309 1.00 74.88 240 GLU A C 1
ATOM 1858 O O . GLU A 1 240 ? -20.566 -1.773 26.514 1.00 74.88 240 GLU A O 1
ATOM 1863 N N . GLN A 1 241 ? -20.099 -2.428 24.424 1.00 82.19 241 GLN A N 1
ATOM 1864 C CA . GLN A 1 241 ? -18.982 -3.257 24.859 1.00 82.19 241 GLN A CA 1
ATOM 1865 C C . GLN A 1 241 ? -17.898 -2.364 25.486 1.00 82.19 241 GLN A C 1
ATOM 1867 O O . GLN A 1 241 ? -17.411 -1.439 24.833 1.00 82.19 241 GLN A O 1
ATOM 1872 N N . PRO A 1 242 ? -17.457 -2.649 26.724 1.00 85.31 242 PRO A N 1
ATOM 1873 C CA . PRO A 1 242 ? -16.514 -1.787 27.439 1.00 85.31 242 PRO A CA 1
ATOM 1874 C C . PRO A 1 242 ? -15.134 -1.749 26.777 1.00 85.31 242 PRO A C 1
ATOM 1876 O O . PRO A 1 242 ? -14.345 -0.842 27.029 1.00 85.31 242 PRO A O 1
ATOM 1879 N N . ASN A 1 243 ? -14.840 -2.732 25.924 1.00 90.69 243 ASN A N 1
ATOM 1880 C CA . ASN A 1 243 ? -13.617 -2.792 25.147 1.00 90.69 243 ASN A CA 1
ATOM 1881 C C . ASN A 1 243 ? -13.750 -2.227 23.721 1.00 90.69 243 ASN A C 1
ATOM 1883 O O . ASN A 1 243 ? -12.809 -2.343 22.932 1.00 90.69 243 ASN A O 1
ATOM 1887 N N . ALA A 1 244 ? -14.892 -1.629 23.373 1.00 91.50 244 ALA A N 1
ATOM 1888 C CA . ALA A 1 244 ? -15.083 -0.984 22.086 1.00 91.50 244 ALA A CA 1
ATOM 1889 C C . ALA A 1 244 ? -14.385 0.376 22.040 1.00 91.50 244 ALA A C 1
ATOM 1891 O O . ALA A 1 244 ? -14.485 1.191 22.957 1.00 91.50 244 ALA A O 1
ATOM 1892 N N . ARG A 1 245 ? -13.697 0.630 20.931 1.00 95.62 245 ARG A N 1
ATOM 1893 C CA . ARG A 1 245 ? -12.963 1.868 20.670 1.00 95.62 245 ARG A CA 1
ATOM 1894 C C . ARG A 1 245 ? -13.188 2.319 19.234 1.00 95.62 245 ARG A C 1
ATOM 1896 O O . ARG A 1 245 ? -13.339 1.493 18.335 1.00 95.62 245 ARG A O 1
ATOM 1903 N N . LEU A 1 246 ? -13.184 3.626 18.976 1.00 95.00 246 LEU A N 1
ATOM 1904 C CA . LEU A 1 246 ? -13.200 4.152 17.608 1.00 95.00 246 LEU A CA 1
ATOM 1905 C C . LEU A 1 246 ? -11.778 4.245 17.074 1.00 95.00 246 LEU A C 1
ATOM 1907 O O . LEU A 1 246 ? -11.054 5.173 17.421 1.00 95.00 246 LEU A O 1
ATOM 1911 N N . ALA A 1 247 ? -11.394 3.375 16.138 1.00 94.12 247 ALA A N 1
ATOM 1912 C CA . ALA A 1 247 ? -10.014 3.320 15.655 1.00 94.12 247 ALA A CA 1
ATOM 1913 C C . ALA A 1 247 ? -9.494 4.670 15.109 1.00 94.12 247 ALA A C 1
ATOM 1915 O O . ALA A 1 247 ? -8.298 4.945 15.155 1.00 94.12 247 ALA A O 1
ATOM 1916 N N . CYS A 1 248 ? -10.374 5.550 14.612 1.00 91.56 248 CYS A N 1
ATOM 1917 C CA . CYS A 1 248 ? -9.987 6.893 14.155 1.00 91.56 248 CYS A CA 1
ATOM 1918 C C . CYS A 1 248 ? -9.653 7.892 15.279 1.00 91.56 248 CYS A C 1
ATOM 1920 O O . CYS A 1 248 ? -9.007 8.907 15.012 1.00 91.56 248 CYS A O 1
ATOM 1922 N N . GLN A 1 249 ? -10.102 7.628 16.506 1.00 95.00 249 GLN A N 1
ATOM 1923 C CA . GLN A 1 249 ? -9.910 8.482 17.681 1.00 95.00 249 GLN A CA 1
ATOM 1924 C C . GLN A 1 249 ? -8.817 7.958 18.618 1.00 95.00 249 GLN A C 1
ATOM 1926 O O . GLN A 1 249 ? -8.299 8.723 19.426 1.00 95.00 249 GLN A O 1
ATOM 1931 N N . CYS A 1 250 ? -8.424 6.691 18.485 1.00 91.81 250 CYS A N 1
ATOM 1932 C CA . CYS A 1 250 ? -7.435 6.063 19.357 1.00 91.81 250 CYS A CA 1
ATOM 1933 C C . CYS A 1 250 ? -6.052 6.061 18.722 1.00 91.81 250 CYS A C 1
ATOM 1935 O O . CYS A 1 250 ? -5.911 5.694 17.552 1.00 91.81 250 CYS A O 1
ATOM 1937 N N . LYS A 1 251 ? -5.030 6.391 19.510 1.00 92.19 251 LYS A N 1
ATOM 1938 C CA . LYS A 1 251 ? -3.629 6.161 19.158 1.00 92.19 251 LYS A CA 1
ATOM 1939 C C . LYS A 1 251 ? -3.020 5.085 20.046 1.00 92.19 251 LYS A C 1
ATOM 1941 O O . LYS A 1 251 ? -3.414 4.962 21.202 1.00 92.19 251 LYS A O 1
ATOM 1946 N N . VAL A 1 252 ? -2.066 4.337 19.502 1.00 85.94 252 VAL A N 1
ATOM 1947 C CA . VAL A 1 252 ? -1.349 3.279 20.225 1.00 85.94 252 VAL A CA 1
ATOM 1948 C C . VAL A 1 252 ? -0.114 3.879 20.900 1.00 85.94 252 VAL A C 1
ATOM 1950 O O . VAL A 1 252 ? 0.753 4.427 20.227 1.00 85.94 252 VAL A O 1
ATOM 1953 N N . LEU A 1 253 ? -0.065 3.826 22.228 1.00 84.44 253 LEU A N 1
ATOM 1954 C CA . LEU A 1 253 ? 0.963 4.419 23.084 1.00 84.44 253 LEU A CA 1
ATOM 1955 C C . LEU A 1 253 ? 2.121 3.458 23.355 1.00 84.44 253 LEU A C 1
ATOM 1957 O O . LEU A 1 253 ? 3.269 3.895 23.366 1.00 84.44 253 LEU A O 1
ATOM 1961 N N . GLU A 1 254 ? 1.824 2.177 23.586 1.00 79.31 254 GLU A N 1
ATOM 1962 C CA . GLU A 1 254 ? 2.779 1.152 24.030 1.00 79.31 254 GLU A CA 1
ATOM 1963 C C . GLU A 1 254 ? 2.529 -0.215 23.366 1.00 79.31 254 GLU A C 1
ATOM 1965 O O . GLU A 1 254 ? 1.539 -0.434 22.666 1.00 79.31 254 GLU A O 1
ATOM 1970 N N . GLN A 1 255 ? 3.478 -1.134 23.542 1.00 77.75 255 GLN A N 1
ATOM 1971 C CA . GLN A 1 255 ? 3.503 -2.443 22.894 1.00 77.75 255 GLN A CA 1
ATOM 1972 C C . GLN A 1 255 ? 2.546 -3.440 23.562 1.00 77.75 255 GLN A C 1
ATOM 1974 O O . GLN A 1 255 ? 2.328 -3.392 24.765 1.00 77.75 255 GLN A O 1
ATOM 1979 N N . GLY A 1 256 ? 2.011 -4.389 22.789 1.00 72.62 256 GLY A N 1
ATOM 1980 C CA . GLY A 1 256 ? 1.166 -5.466 23.328 1.00 72.62 256 GLY A CA 1
ATOM 1981 C C . GLY A 1 256 ? -0.339 -5.239 23.193 1.00 72.62 256 GLY A C 1
ATOM 1982 O O . GLY A 1 256 ? -1.122 -6.018 23.735 1.00 72.62 256 GLY A O 1
ATOM 1983 N N . VAL A 1 257 ? -0.754 -4.222 22.433 1.00 88.25 257 VAL A N 1
ATOM 1984 C CA . VAL A 1 257 ? -2.157 -4.061 22.037 1.00 88.25 257 VAL A CA 1
ATOM 1985 C C . VAL A 1 257 ? -2.581 -5.217 21.130 1.00 88.25 257 VAL A C 1
ATOM 1987 O O . VAL A 1 257 ? -1.900 -5.544 20.158 1.00 88.25 257 VAL A O 1
ATOM 1990 N N . GLU A 1 258 ? -3.724 -5.825 21.419 1.00 90.19 258 GLU A N 1
ATOM 1991 C CA . GLU A 1 258 ? -4.372 -6.805 20.547 1.00 90.19 258 GLU A CA 1
ATOM 1992 C C . GLU A 1 258 ? -5.772 -6.285 20.221 1.00 90.19 258 GLU A C 1
ATOM 1994 O O . GLU A 1 258 ? -6.528 -5.943 21.131 1.00 90.19 258 GLU A O 1
ATOM 1999 N N . VAL A 1 259 ? -6.104 -6.181 18.934 1.00 92.56 259 VAL A N 1
ATOM 2000 C CA . VAL A 1 259 ? -7.416 -5.711 18.482 1.00 92.56 259 VAL A CA 1
ATOM 2001 C C . VAL A 1 259 ? -8.051 -6.664 17.486 1.00 92.56 259 VAL A C 1
ATOM 2003 O O . VAL A 1 259 ? -7.375 -7.245 16.632 1.00 92.56 259 VAL A O 1
ATOM 2006 N N . THR A 1 260 ? -9.374 -6.735 17.550 1.00 89.94 260 THR A N 1
ATOM 2007 C CA . THR A 1 260 ? -10.212 -7.464 16.607 1.00 89.94 260 THR A CA 1
ATOM 2008 C C . THR A 1 260 ? -11.131 -6.491 15.882 1.00 89.94 260 THR A C 1
ATOM 2010 O O . THR A 1 260 ? -11.806 -5.653 16.493 1.00 89.94 260 THR A O 1
ATOM 2013 N N . VAL A 1 261 ? -11.169 -6.603 14.555 1.00 87.25 261 VAL A N 1
ATOM 2014 C CA . VAL A 1 261 ? -12.112 -5.844 13.729 1.00 87.25 261 VAL A CA 1
ATOM 2015 C C . VAL A 1 261 ? -13.383 -6.674 13.544 1.00 87.25 261 VAL A C 1
ATOM 2017 O O . VAL A 1 261 ? -13.285 -7.857 13.211 1.00 87.25 261 VAL A O 1
ATOM 2020 N N . PRO A 1 262 ? -14.586 -6.095 13.730 1.00 78.00 262 PRO A N 1
ATOM 2021 C CA . PRO A 1 262 ? -15.831 -6.787 13.422 1.00 78.00 262 PRO A CA 1
ATOM 2022 C C . PRO A 1 262 ? -15.822 -7.278 11.968 1.00 78.00 262 PRO A C 1
ATOM 2024 O O . PRO A 1 262 ? -15.843 -6.486 11.024 1.00 78.00 262 PRO A O 1
ATOM 2027 N N . LYS A 1 263 ? -15.767 -8.600 11.778 1.00 71.25 263 LYS A N 1
ATOM 2028 C CA . LYS A 1 263 ? -15.774 -9.224 10.451 1.00 71.25 263 LYS A CA 1
ATOM 2029 C C . LYS A 1 263 ? -17.212 -9.383 9.985 1.00 71.25 263 LYS A C 1
ATOM 2031 O O . LYS A 1 263 ? -17.976 -10.125 10.598 1.00 71.25 263 LYS A O 1
ATOM 2036 N N . GLY A 1 264 ? -17.570 -8.706 8.898 1.00 69.56 264 GLY A N 1
ATOM 2037 C CA . GLY A 1 264 ? -18.893 -8.821 8.301 1.00 69.56 264 GLY A CA 1
ATOM 2038 C C . GLY A 1 264 ? -19.254 -7.684 7.352 1.00 69.56 264 GLY A C 1
ATOM 2039 O O . GLY A 1 264 ? -18.553 -6.679 7.245 1.00 69.56 264 GLY A O 1
ATOM 2040 N N . LYS A 1 265 ? -20.374 -7.854 6.655 1.00 76.94 265 LYS A N 1
ATOM 2041 C CA . LYS A 1 265 ? -20.990 -6.846 5.805 1.00 76.94 265 LYS A CA 1
ATOM 2042 C C . LYS A 1 265 ? -21.883 -5.945 6.658 1.00 76.94 265 LYS A C 1
ATOM 2044 O O . LYS A 1 265 ? -22.893 -6.403 7.192 1.00 76.94 265 LYS A O 1
ATOM 2049 N N . TYR A 1 266 ? -21.538 -4.663 6.734 1.00 76.56 266 TYR A N 1
ATOM 2050 C CA . TYR A 1 266 ? -22.452 -3.636 7.234 1.00 76.56 266 TYR A CA 1
ATOM 2051 C C . TYR A 1 266 ? -23.577 -3.446 6.219 1.00 76.56 266 TYR A C 1
ATOM 2053 O O . TYR A 1 266 ? -23.314 -3.184 5.044 1.00 76.56 266 TYR A O 1
ATOM 2061 N N . LEU A 1 267 ? -24.817 -3.609 6.663 1.00 78.12 267 LEU A N 1
ATOM 2062 C CA . LEU A 1 267 ? -25.990 -3.355 5.827 1.00 78.12 267 LEU A CA 1
ATOM 2063 C C . LEU A 1 267 ? -26.219 -1.852 5.726 1.00 78.12 267 LEU A C 1
ATOM 2065 O O . LEU A 1 267 ? -26.097 -1.158 6.721 1.00 78.12 267 LEU A O 1
ATOM 2069 N N . GLY A 1 268 ? -26.566 -1.336 4.555 1.00 69.81 268 GLY A N 1
ATOM 2070 C CA . GLY A 1 268 ? -26.853 0.081 4.342 1.00 69.81 268 GLY A CA 1
ATOM 2071 C C . GLY A 1 268 ? -28.271 0.495 4.739 1.00 69.81 268 GLY A C 1
ATOM 2072 O O . GLY A 1 268 ? -28.510 1.679 4.958 1.00 69.81 268 GLY A O 1
ATOM 2073 N N . SER A 1 269 ? -29.223 -0.443 4.821 1.00 78.94 269 SER A N 1
ATOM 2074 C CA . SER A 1 269 ? -30.624 -0.151 5.164 1.00 78.94 269 SER A CA 1
ATOM 2075 C C . SER A 1 269 ? -31.410 -1.393 5.603 1.00 78.94 269 SER A C 1
ATOM 2077 O O . SER A 1 269 ? -30.990 -2.525 5.362 1.00 78.94 269 SER A O 1
ATOM 2079 N N . GLU A 1 270 ? -32.592 -1.179 6.190 1.00 87.50 270 GLU A N 1
ATOM 2080 C CA . GLU A 1 270 ? -33.559 -2.254 6.466 1.00 87.50 270 GLU A CA 1
ATOM 2081 C C . GLU A 1 270 ? -34.029 -2.952 5.185 1.00 87.50 270 GLU A C 1
ATOM 2083 O O . GLU A 1 270 ? -34.113 -4.177 5.152 1.00 87.50 270 GLU A O 1
ATOM 2088 N N . ALA A 1 271 ? -34.257 -2.190 4.109 1.00 84.69 271 ALA A N 1
ATOM 2089 C CA . ALA A 1 271 ? -34.666 -2.729 2.812 1.00 84.69 271 ALA A CA 1
ATOM 2090 C C . ALA A 1 271 ? -33.615 -3.690 2.232 1.00 84.69 271 ALA A C 1
ATOM 2092 O O . ALA A 1 271 ? -33.949 -4.709 1.623 1.00 84.69 271 ALA A O 1
ATOM 2093 N N . GLU A 1 272 ? -32.330 -3.400 2.459 1.00 87.06 272 GLU A N 1
ATOM 2094 C CA . GLU A 1 272 ? -31.259 -4.317 2.086 1.00 87.06 272 GLU A CA 1
ATOM 2095 C C . GLU A 1 272 ? -31.368 -5.636 2.858 1.00 87.06 272 GLU A C 1
ATOM 2097 O O . GLU A 1 272 ? -31.316 -6.696 2.236 1.00 87.06 272 GLU A O 1
ATOM 2102 N N . LEU A 1 273 ? -31.575 -5.595 4.180 1.00 89.94 273 LEU A N 1
ATOM 2103 C CA . LEU A 1 273 ? -31.757 -6.803 4.992 1.00 89.94 273 LEU A CA 1
ATOM 2104 C C . LEU A 1 273 ? -32.993 -7.600 4.569 1.00 89.94 273 LEU A C 1
ATOM 2106 O O . LEU A 1 273 ? -32.923 -8.821 4.436 1.00 89.94 273 LEU A O 1
ATOM 2110 N N . GLU A 1 274 ? -34.107 -6.915 4.320 1.00 92.44 274 GLU A N 1
ATOM 2111 C CA . GLU A 1 274 ? -35.365 -7.522 3.889 1.00 92.44 274 GLU A CA 1
ATOM 2112 C C . GLU A 1 274 ? -35.197 -8.290 2.570 1.00 92.44 274 GLU A C 1
ATOM 2114 O O . GLU A 1 274 ? -35.624 -9.441 2.464 1.00 92.44 274 GLU A O 1
ATOM 2119 N N . SER A 1 275 ? -34.461 -7.726 1.604 1.00 92.44 275 SER A N 1
ATOM 2120 C CA . SER A 1 275 ? -34.149 -8.382 0.321 1.00 92.44 275 SER A CA 1
ATOM 2121 C C . SER A 1 275 ? -33.312 -9.669 0.451 1.00 92.44 275 SER A C 1
ATOM 2123 O O . SER A 1 275 ? -33.186 -10.462 -0.500 1.00 92.44 275 SER A O 1
ATOM 2125 N N . LEU A 1 276 ? -32.697 -9.872 1.619 1.00 91.12 276 LEU A N 1
ATOM 2126 C CA . LEU A 1 276 ? -31.867 -11.027 1.936 1.00 91.12 276 LEU A CA 1
ATOM 2127 C C . LEU A 1 276 ? -32.604 -12.082 2.771 1.00 91.12 276 LEU A C 1
ATOM 2129 O O . LEU A 1 276 ? -32.088 -13.193 2.907 1.00 91.12 276 LEU A O 1
ATOM 2133 N N . VAL A 1 277 ? -33.799 -11.790 3.293 1.00 93.31 277 VAL A N 1
ATOM 2134 C CA . VAL A 1 277 ? -34.595 -12.752 4.070 1.00 93.31 277 VAL A CA 1
ATOM 2135 C C . VAL A 1 277 ? -34.872 -14.011 3.241 1.00 93.31 277 VAL A C 1
ATOM 2137 O O . VAL A 1 277 ? -35.206 -13.953 2.060 1.00 93.31 277 VAL A O 1
ATOM 2140 N N . GLY A 1 278 ? -34.692 -15.177 3.863 1.00 90.62 278 GLY A N 1
ATOM 2141 C CA . GLY A 1 278 ? -34.796 -16.491 3.225 1.00 90.62 278 GLY A CA 1
ATOM 2142 C C . GLY A 1 278 ? -33.507 -16.976 2.551 1.00 90.62 278 GLY A C 1
ATOM 2143 O O . GLY A 1 278 ? -33.416 -18.154 2.210 1.00 90.62 278 GLY A O 1
ATOM 2144 N N . LYS A 1 279 ? -32.485 -16.124 2.395 1.00 93.50 279 LYS A N 1
ATOM 2145 C CA . LYS A 1 279 ? -31.159 -16.518 1.885 1.00 93.50 279 LYS A CA 1
ATOM 2146 C C . LYS A 1 279 ? -30.222 -16.892 3.036 1.00 93.50 279 LYS A C 1
ATOM 2148 O O . LYS A 1 279 ? -30.465 -16.566 4.196 1.00 93.50 279 LYS A O 1
ATOM 2153 N N . ARG A 1 280 ? -29.118 -17.577 2.724 1.00 91.56 280 ARG A N 1
ATOM 2154 C CA . ARG A 1 280 ? -28.011 -17.775 3.674 1.00 91.56 280 ARG A CA 1
ATOM 2155 C C . ARG A 1 280 ? -27.055 -16.589 3.629 1.00 91.56 280 ARG A C 1
ATOM 2157 O O . ARG A 1 280 ? -26.732 -16.095 2.549 1.00 91.56 280 ARG A O 1
ATOM 2164 N N . ALA A 1 281 ? -26.594 -16.158 4.797 1.00 88.06 281 ALA A N 1
ATOM 2165 C CA . ALA A 1 281 ? -25.625 -15.082 4.926 1.00 88.06 281 ALA A CA 1
ATOM 2166 C C . ALA A 1 281 ? -24.259 -15.528 4.377 1.00 88.06 281 ALA A C 1
ATOM 2168 O O . ALA A 1 281 ? -23.630 -16.422 4.935 1.00 88.06 281 ALA A O 1
ATOM 2169 N N . GLN A 1 282 ? -23.807 -14.909 3.282 1.00 81.00 282 GLN A N 1
ATOM 2170 C CA . GLN A 1 282 ? -22.479 -15.158 2.690 1.00 81.00 282 GLN A CA 1
ATOM 2171 C C . GLN A 1 282 ? -21.341 -14.635 3.575 1.00 81.00 282 GLN A C 1
ATOM 2173 O O . GLN A 1 282 ? -20.215 -15.099 3.489 1.00 81.00 282 GLN A O 1
ATOM 2178 N N . GLN A 1 283 ? -21.647 -13.644 4.409 1.00 81.81 283 GLN A N 1
ATOM 2179 C CA . GLN A 1 283 ? -20.772 -13.052 5.411 1.00 81.81 283 GLN A CA 1
ATOM 2180 C C . GLN A 1 283 ? -21.642 -12.672 6.608 1.00 81.81 283 GLN A C 1
ATOM 2182 O O . GLN A 1 283 ? -22.852 -12.484 6.452 1.00 81.81 283 GLN A O 1
ATOM 2187 N N . THR A 1 284 ? -21.044 -12.524 7.787 1.00 82.38 284 THR A N 1
ATOM 2188 C CA . THR A 1 284 ? -21.740 -11.981 8.961 1.00 82.38 284 THR A CA 1
ATOM 2189 C C . THR A 1 284 ? -22.373 -10.633 8.611 1.00 82.38 284 THR A C 1
ATOM 2191 O O . THR A 1 284 ? -21.694 -9.754 8.095 1.00 82.38 284 THR A O 1
ATOM 2194 N N . LEU A 1 285 ? -23.670 -10.465 8.850 1.00 85.25 285 LEU A N 1
ATOM 2195 C CA . LEU A 1 285 ? -24.395 -9.221 8.616 1.00 85.25 285 LEU A CA 1
ATOM 2196 C C . LEU A 1 285 ? -24.400 -8.384 9.887 1.00 85.25 285 LEU A C 1
ATOM 2198 O O . LEU A 1 285 ? -24.778 -8.869 10.957 1.00 85.25 285 LEU A O 1
ATOM 2202 N N . ILE A 1 286 ? -23.990 -7.130 9.748 1.00 82.06 286 ILE A N 1
ATOM 2203 C CA . ILE A 1 286 ? -23.766 -6.206 10.852 1.00 82.06 286 ILE A CA 1
ATOM 2204 C C . ILE A 1 286 ? -24.690 -4.999 10.695 1.00 82.06 286 ILE A C 1
ATOM 2206 O O . ILE A 1 286 ? -24.885 -4.482 9.590 1.00 82.06 286 ILE A O 1
ATOM 2210 N N . HIS A 1 287 ? -25.264 -4.553 11.808 1.00 82.12 287 HIS A N 1
ATOM 2211 C CA . HIS A 1 287 ? -26.099 -3.366 11.866 1.00 82.12 287 HIS A CA 1
ATOM 2212 C C . HIS A 1 287 ? -25.285 -2.100 11.516 1.00 82.12 287 HIS A C 1
ATOM 2214 O O . HIS A 1 287 ? -24.229 -1.884 12.118 1.00 82.12 287 HIS A O 1
ATOM 2220 N N . PRO A 1 288 ? -25.746 -1.237 10.584 1.00 66.69 288 PRO A N 1
ATOM 2221 C CA . PRO A 1 288 ? -24.982 -0.073 10.114 1.00 66.69 288 PRO A CA 1
ATOM 2222 C C . PRO A 1 288 ? -24.619 0.919 11.207 1.00 66.69 288 PRO A C 1
ATOM 2224 O O . PRO A 1 288 ? -23.551 1.527 11.160 1.00 66.69 288 PRO A O 1
ATOM 2227 N N . LEU A 1 289 ? -25.544 1.131 12.144 1.00 68.62 289 LEU A N 1
ATOM 2228 C CA . LEU A 1 289 ? -25.415 2.178 13.149 1.00 68.62 289 LEU A CA 1
ATOM 2229 C C . LEU A 1 289 ? -24.713 1.647 14.390 1.00 68.62 289 LEU A C 1
ATOM 2231 O O . LEU A 1 289 ? -23.807 2.288 14.898 1.00 68.62 289 LEU A O 1
ATOM 2235 N N . THR A 1 290 ? -25.089 0.450 14.836 1.00 68.88 290 THR A N 1
ATOM 2236 C CA . THR A 1 290 ? -24.677 -0.061 16.148 1.00 68.88 290 THR A CA 1
ATOM 2237 C C . THR A 1 290 ? -23.549 -1.075 16.102 1.00 68.88 290 THR A C 1
ATOM 2239 O O . THR A 1 290 ? -23.040 -1.461 17.143 1.00 68.88 290 THR A O 1
ATOM 2242 N N . GLY A 1 291 ? -23.153 -1.564 14.924 1.00 66.38 291 GLY A N 1
ATOM 2243 C CA . GLY A 1 291 ? -22.123 -2.601 14.843 1.00 66.38 291 GLY A CA 1
ATOM 2244 C C . GLY A 1 291 ? -22.551 -3.961 15.408 1.00 66.38 291 GLY A C 1
ATOM 2245 O O . GLY A 1 291 ? -21.758 -4.900 15.404 1.00 66.38 291 GLY A O 1
ATOM 2246 N N . GLU A 1 292 ? -23.800 -4.109 15.861 1.00 73.88 292 GLU A N 1
ATOM 2247 C CA . GLU A 1 292 ? -24.303 -5.391 16.335 1.00 73.88 292 GLU A CA 1
ATOM 2248 C C . GLU A 1 292 ? -24.364 -6.423 15.213 1.00 73.88 292 GLU A C 1
ATOM 2250 O O . GLU A 1 292 ? -24.800 -6.143 14.094 1.00 73.88 292 GLU A O 1
ATOM 2255 N N . ILE A 1 293 ? -24.022 -7.665 15.548 1.00 81.50 293 ILE A N 1
ATOM 2256 C CA . ILE A 1 293 ? -24.238 -8.790 14.647 1.00 81.50 293 ILE A CA 1
ATOM 2257 C C . ILE A 1 293 ? -25.741 -9.087 14.579 1.00 81.50 293 ILE A C 1
ATOM 2259 O O . ILE A 1 293 ? -26.395 -9.395 15.583 1.00 81.50 293 ILE A O 1
ATOM 2263 N N . LEU A 1 294 ? -26.285 -9.007 13.367 1.00 85.75 294 LEU A N 1
ATOM 2264 C CA . LEU A 1 294 ? -27.671 -9.350 13.058 1.00 85.75 294 LEU A CA 1
ATOM 2265 C C . LEU A 1 294 ? -27.786 -10.813 12.632 1.00 85.75 294 LEU A C 1
ATOM 2267 O O . LEU A 1 294 ? -28.697 -11.513 13.067 1.00 85.75 294 LEU A O 1
ATOM 2271 N N . VAL A 1 295 ? -26.846 -11.293 11.810 1.00 87.25 295 VAL A N 1
ATOM 2272 C CA . VAL A 1 295 ? -26.798 -12.685 11.339 1.00 87.25 295 VAL A CA 1
ATOM 2273 C C . VAL A 1 295 ? -25.343 -13.122 11.197 1.00 87.25 295 VAL A C 1
ATOM 2275 O O . VAL A 1 295 ? -24.561 -12.430 10.559 1.00 87.25 295 VAL A O 1
ATOM 2278 N N . HIS A 1 296 ? -24.965 -14.275 11.747 1.00 86.25 296 HIS A N 1
ATOM 2279 C CA . HIS A 1 296 ? -23.631 -14.845 11.520 1.00 86.25 296 HIS A CA 1
ATOM 2280 C C . HIS A 1 296 ? -23.500 -15.459 10.120 1.00 86.25 296 HIS A C 1
ATOM 2282 O O . HIS A 1 296 ? -24.475 -15.974 9.568 1.00 86.25 296 HIS A O 1
ATOM 2288 N N . GLU A 1 297 ? -22.283 -15.465 9.578 1.00 87.00 297 GLU A N 1
ATOM 2289 C CA . GLU A 1 297 ? -21.953 -16.163 8.331 1.00 87.00 297 GLU A CA 1
ATOM 2290 C C . GLU A 1 297 ? -22.489 -17.608 8.306 1.00 87.00 297 GLU A C 1
ATOM 2292 O O . GLU A 1 297 ? -22.501 -18.326 9.310 1.00 87.00 297 GLU A O 1
ATOM 2297 N N . GLY A 1 298 ? -23.004 -18.023 7.149 1.00 81.69 298 GLY A N 1
ATOM 2298 C CA . GLY A 1 298 ? -23.565 -19.350 6.910 1.00 81.69 298 GLY A CA 1
ATOM 2299 C C . GLY A 1 298 ? -24.960 -19.588 7.502 1.00 81.69 298 GLY A C 1
ATOM 2300 O O . GLY A 1 298 ? -25.618 -20.566 7.122 1.00 81.69 298 GLY A O 1
ATOM 2301 N N . LYS A 1 299 ? -25.464 -18.723 8.396 1.00 91.44 299 LYS A N 1
ATOM 2302 C CA . LYS A 1 299 ? -26.814 -18.846 8.978 1.00 91.44 299 LYS A CA 1
ATOM 2303 C C . LYS A 1 299 ? -27.900 -18.377 8.002 1.00 91.44 299 LYS A C 1
ATOM 2305 O O . LYS A 1 299 ? -27.657 -17.568 7.107 1.00 91.44 299 LYS A O 1
ATOM 2310 N N . LEU A 1 300 ? -29.106 -18.927 8.161 1.00 92.31 300 LEU A N 1
ATOM 2311 C CA . LEU A 1 300 ? -30.283 -18.516 7.393 1.00 92.31 300 LEU A CA 1
ATOM 2312 C C . LEU A 1 300 ? -30.759 -17.146 7.891 1.00 92.31 300 LEU A C 1
ATOM 2314 O O . LEU A 1 300 ? -30.894 -16.943 9.097 1.00 92.31 300 LEU A O 1
ATOM 2318 N N . ILE A 1 301 ? -31.009 -16.221 6.970 1.00 94.00 301 ILE A N 1
ATOM 2319 C CA . ILE A 1 301 ? -31.486 -14.874 7.279 1.00 94.00 301 ILE A CA 1
ATOM 2320 C C . ILE A 1 301 ? -33.001 -14.955 7.472 1.00 94.00 301 ILE A C 1
ATOM 2322 O O . ILE A 1 301 ? -33.750 -15.192 6.525 1.00 94.00 301 ILE A O 1
ATOM 2326 N N . LEU A 1 302 ? -33.449 -14.807 8.715 1.00 92.81 302 LEU A N 1
ATOM 2327 C CA . LEU A 1 302 ? -34.855 -14.912 9.109 1.00 92.81 302 LEU A CA 1
ATOM 2328 C C . LEU A 1 302 ? -35.466 -13.527 9.345 1.00 92.81 302 LEU A C 1
ATOM 2330 O O . LEU A 1 302 ? -34.746 -12.561 9.592 1.00 92.81 302 LEU A O 1
ATOM 2334 N N . ARG A 1 303 ? -36.805 -13.439 9.345 1.00 92.56 303 ARG A N 1
ATOM 2335 C CA . ARG A 1 303 ? -37.523 -12.200 9.709 1.00 92.56 303 ARG A CA 1
ATOM 2336 C C . ARG A 1 303 ? -37.164 -11.690 11.106 1.00 92.56 303 ARG A C 1
ATOM 2338 O O . ARG A 1 303 ? -37.117 -10.483 11.292 1.00 92.56 303 ARG A O 1
ATOM 2345 N N . SER A 1 304 ? -36.796 -12.574 12.032 1.00 89.38 304 SER A N 1
ATOM 2346 C CA . SER A 1 304 ? -36.316 -12.185 13.363 1.00 89.38 304 SER A CA 1
ATOM 2347 C C . SER A 1 304 ? -35.068 -11.292 13.326 1.00 89.38 304 SER A C 1
ATOM 2349 O O . SER A 1 304 ? -34.883 -10.470 14.216 1.00 89.38 304 SER A O 1
ATOM 2351 N N . ALA A 1 305 ? -34.223 -11.392 12.291 1.00 89.69 305 ALA A N 1
ATOM 2352 C CA . ALA A 1 305 ? -33.089 -10.484 12.114 1.00 89.69 305 ALA A CA 1
ATOM 2353 C C . ALA A 1 305 ? -33.538 -9.076 11.681 1.00 89.69 305 ALA A C 1
ATOM 2355 O O . ALA A 1 305 ? -32.957 -8.087 12.124 1.00 89.69 305 ALA A O 1
ATOM 2356 N N . LEU A 1 306 ? -34.582 -8.986 10.847 1.00 89.94 306 LEU A N 1
ATOM 2357 C CA . LEU A 1 306 ? -35.194 -7.716 10.448 1.00 89.94 306 LEU A CA 1
ATOM 2358 C C . LEU A 1 306 ? -35.917 -7.063 11.630 1.00 89.94 306 LEU A C 1
ATOM 2360 O O . LEU A 1 306 ? -35.707 -5.885 11.890 1.00 89.94 306 LEU A O 1
ATOM 2364 N N . GLU A 1 307 ? -36.687 -7.840 12.393 1.00 90.94 307 GLU A N 1
ATOM 2365 C CA . GLU A 1 307 ? -37.337 -7.385 13.629 1.00 90.94 307 GLU A CA 1
ATOM 2366 C C . GLU A 1 307 ? -36.305 -6.882 14.645 1.00 90.94 307 GLU A C 1
ATOM 2368 O O . GLU A 1 307 ? -36.492 -5.827 15.251 1.00 90.94 307 GLU A O 1
ATOM 2373 N N . LYS A 1 308 ? -35.175 -7.592 14.782 1.00 86.75 308 LYS A N 1
ATOM 2374 C CA . LYS A 1 308 ? -34.044 -7.148 15.602 1.00 86.75 308 LYS A CA 1
ATOM 2375 C C . LYS A 1 308 ? -33.510 -5.795 15.118 1.00 86.75 308 LYS A C 1
ATOM 2377 O O . LYS A 1 308 ? -33.386 -4.880 15.925 1.00 86.75 308 LYS A O 1
ATOM 2382 N N . MET A 1 309 ? -33.235 -5.647 13.820 1.00 86.94 309 MET A N 1
ATOM 2383 C CA . MET A 1 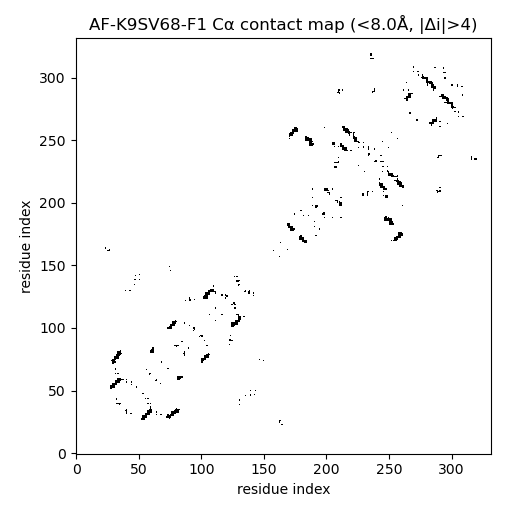309 ? -32.753 -4.387 13.238 1.00 86.94 309 MET A CA 1
ATOM 2384 C C . MET A 1 309 ? -33.743 -3.230 13.452 1.00 86.94 309 MET A C 1
ATOM 2386 O O . MET A 1 309 ? -33.342 -2.162 13.904 1.00 86.94 309 MET A O 1
ATOM 2390 N N . GLN A 1 310 ? -35.035 -3.456 13.215 1.00 88.19 310 GLN A N 1
ATOM 2391 C CA . GLN A 1 310 ? -36.096 -2.465 13.429 1.00 88.19 310 GLN A CA 1
ATOM 2392 C C . GLN A 1 310 ? -36.226 -2.051 14.894 1.00 88.19 310 GLN A C 1
ATOM 2394 O O . GLN A 1 310 ? -36.378 -0.869 15.199 1.00 88.19 310 GLN A O 1
ATOM 2399 N N . SER A 1 311 ? -36.151 -3.016 15.813 1.00 85.62 311 SER A N 1
ATOM 2400 C CA . SER A 1 311 ? -36.169 -2.744 17.249 1.00 85.62 311 SER A CA 1
ATOM 2401 C C . SER A 1 311 ? -34.996 -1.851 17.649 1.00 85.62 311 SER A C 1
ATOM 2403 O O . SER A 1 311 ? -35.198 -0.847 18.330 1.00 85.62 311 SER A O 1
ATOM 2405 N N . VAL A 1 312 ? -33.788 -2.180 17.180 1.00 79.38 312 VAL A N 1
ATOM 2406 C CA . VAL A 1 312 ? -32.569 -1.403 17.441 1.00 79.38 312 VAL A CA 1
ATOM 2407 C C . VAL A 1 312 ? -32.673 0.008 16.850 1.00 79.38 312 VAL A C 1
ATOM 2409 O O . VAL A 1 312 ? -32.378 0.979 17.547 1.00 79.38 312 VAL A O 1
ATOM 2412 N N . ASN A 1 313 ? -33.157 0.152 15.611 1.00 78.44 313 ASN A N 1
ATOM 2413 C CA . ASN A 1 313 ? -33.362 1.454 14.966 1.00 78.44 313 ASN A CA 1
ATOM 2414 C C . ASN A 1 313 ? -34.371 2.324 15.719 1.00 78.44 313 ASN A C 1
ATOM 2416 O O . ASN A 1 313 ? -34.095 3.485 16.013 1.00 78.44 313 ASN A O 1
ATOM 2420 N N . LYS A 1 314 ? -35.521 1.758 16.092 1.00 81.75 314 LYS A N 1
ATOM 2421 C CA . LYS A 1 314 ? -36.567 2.481 16.822 1.00 81.75 314 LYS A CA 1
ATOM 2422 C C . LYS A 1 314 ? -36.087 2.952 18.195 1.00 81.75 314 LYS A C 1
ATOM 2424 O O . LYS A 1 314 ? -36.445 4.040 18.650 1.00 81.75 314 LYS A O 1
ATOM 2429 N N . GLU A 1 315 ? -35.286 2.137 18.873 1.00 78.38 315 GLU A N 1
ATOM 2430 C CA . GLU A 1 315 ? -34.705 2.506 20.159 1.00 78.38 315 GLU A CA 1
ATOM 2431 C C . GLU A 1 315 ? -33.640 3.603 20.008 1.00 78.38 315 GLU A C 1
ATOM 2433 O O . GLU A 1 315 ? -33.635 4.569 20.773 1.00 78.38 315 GLU A O 1
ATOM 2438 N N . PHE A 1 316 ? -32.810 3.509 18.967 1.00 70.25 316 PHE A N 1
ATOM 2439 C CA . PHE A 1 316 ? -31.838 4.536 18.593 1.00 70.25 316 PHE A CA 1
ATOM 2440 C C . PHE A 1 316 ? -32.509 5.886 18.267 1.00 70.25 316 PHE A C 1
ATOM 2442 O O . PHE A 1 316 ? -32.101 6.927 18.785 1.00 70.25 316 PHE A O 1
ATOM 2449 N N . GLU A 1 317 ? -33.588 5.893 17.477 1.00 72.81 317 GLU A N 1
ATOM 2450 C CA . GLU A 1 317 ? -34.358 7.105 17.152 1.00 72.81 317 GLU A CA 1
ATOM 2451 C C . GLU A 1 317 ? -34.952 7.772 18.400 1.00 72.81 317 GLU A C 1
ATOM 2453 O O . GLU A 1 317 ? -34.885 8.997 18.562 1.00 72.81 317 GLU A O 1
ATOM 2458 N N . LYS A 1 318 ? -35.501 6.967 19.317 1.00 74.69 318 LYS A N 1
ATOM 2459 C CA . LYS A 1 318 ? -36.076 7.450 20.578 1.00 74.69 318 LYS A CA 1
ATOM 2460 C C . LYS A 1 318 ? -35.025 8.150 21.442 1.00 74.69 318 LYS A C 1
ATOM 2462 O O . LYS A 1 318 ? -35.294 9.218 21.994 1.00 74.69 318 LYS A O 1
ATOM 2467 N N . GLU A 1 319 ? -33.826 7.587 21.545 1.00 66.50 319 GLU A N 1
ATOM 2468 C CA . GLU A 1 319 ? -32.723 8.169 22.319 1.00 66.50 319 GLU A CA 1
ATOM 2469 C C . GLU A 1 319 ? -32.143 9.431 21.670 1.00 66.50 319 GLU A C 1
ATOM 2471 O O . GLU A 1 319 ? -31.882 10.419 22.367 1.00 66.50 319 GLU A O 1
ATOM 2476 N N . MET A 1 320 ? -32.022 9.458 20.339 1.00 60.72 320 MET A N 1
ATOM 2477 C CA . MET A 1 320 ? -31.618 10.652 19.588 1.00 60.72 320 MET A CA 1
ATOM 2478 C C . MET A 1 320 ? -32.596 11.814 19.767 1.00 60.72 320 MET A C 1
ATOM 2480 O O . MET A 1 320 ? -32.163 12.946 20.008 1.00 60.72 320 MET A O 1
ATOM 2484 N N . GLY A 1 321 ? -33.906 11.550 19.761 1.00 61.38 321 GLY A N 1
ATOM 2485 C CA . GLY A 1 321 ? -34.921 12.561 20.074 1.00 61.38 321 GLY A CA 1
ATOM 2486 C C . GLY A 1 321 ? -34.769 13.152 21.486 1.00 61.38 321 GLY A C 1
ATOM 2487 O O . GLY A 1 321 ? -34.893 14.365 21.693 1.00 61.38 321 GLY A O 1
ATOM 2488 N N . VAL A 1 322 ? -34.417 12.323 22.472 1.00 56.75 322 VAL A N 1
ATOM 2489 C CA . VAL A 1 322 ? -34.181 12.763 23.859 1.00 56.75 322 VAL A CA 1
ATOM 2490 C C . VAL A 1 322 ? -32.879 13.569 23.993 1.00 56.75 322 VAL A C 1
ATOM 2492 O O . VAL A 1 322 ? -32.849 14.585 24.693 1.00 56.75 322 VAL A O 1
ATOM 2495 N N . LEU A 1 323 ? -31.803 13.180 23.308 1.00 47.56 323 LEU A N 1
ATOM 2496 C CA . LEU A 1 323 ? -30.511 13.882 23.344 1.00 47.56 323 LEU A CA 1
ATOM 2497 C C . LEU A 1 323 ? -30.550 15.252 22.649 1.00 47.56 323 LEU A C 1
ATOM 2499 O O . LEU A 1 323 ? -29.997 16.226 23.172 1.00 47.56 323 LEU A O 1
ATOM 2503 N N . LEU A 1 324 ? -31.245 15.360 21.513 1.00 44.91 324 LEU A N 1
ATOM 2504 C CA . LEU A 1 324 ? -31.404 16.621 20.782 1.00 44.91 324 LEU A CA 1
ATOM 2505 C C . LEU A 1 324 ? -32.288 17.625 21.543 1.00 44.91 324 LEU A C 1
ATOM 2507 O O . LEU A 1 324 ? -31.968 18.815 21.581 1.00 44.91 324 LEU A O 1
ATOM 2511 N N . SER A 1 325 ? -33.325 17.158 22.249 1.00 49.88 325 SER A N 1
ATOM 2512 C CA . SER A 1 325 ? -34.161 18.029 23.095 1.00 49.88 325 SER A CA 1
ATOM 2513 C C . SER A 1 325 ? -33.428 18.560 24.342 1.00 49.88 325 SER A C 1
ATOM 2515 O O . SER A 1 325 ? -33.665 19.694 24.765 1.00 49.88 325 SER A O 1
ATOM 2517 N N . ARG A 1 326 ? -32.468 17.805 24.903 1.00 46.88 326 ARG A N 1
ATOM 2518 C CA . ARG A 1 326 ? -31.635 18.245 26.044 1.00 46.88 326 ARG A CA 1
ATOM 2519 C C . ARG A 1 326 ? -30.626 19.344 25.681 1.00 46.88 326 ARG A C 1
ATOM 2521 O O . ARG A 1 326 ? -30.394 20.230 26.503 1.00 46.88 326 ARG A O 1
ATOM 2528 N N . LYS A 1 327 ? -30.061 19.348 24.464 1.00 40.28 327 LYS A N 1
ATOM 2529 C CA . LYS A 1 327 ? -29.153 20.423 23.998 1.00 40.28 327 LYS A CA 1
ATOM 2530 C C . LYS A 1 327 ? -29.861 21.772 23.822 1.00 40.28 327 LYS A C 1
ATOM 2532 O O . LYS A 1 327 ? -29.227 22.805 24.023 1.00 40.28 327 LYS A O 1
ATOM 2537 N N . SER A 1 328 ? -31.164 21.777 23.530 1.00 39.97 328 SER A N 1
ATOM 2538 C CA . SER A 1 328 ? -31.956 23.012 23.424 1.00 39.97 328 SER A CA 1
ATOM 2539 C C . SER A 1 328 ? -32.180 23.714 24.770 1.00 39.97 328 SER A C 1
ATOM 2541 O O . SER A 1 328 ? -32.371 24.923 24.785 1.00 39.97 328 SER A O 1
ATOM 2543 N N . LYS A 1 329 ? -32.142 22.992 25.900 1.00 42.72 329 LYS A N 1
ATOM 2544 C CA . LYS A 1 329 ? -32.359 23.568 27.243 1.00 42.72 329 LYS A CA 1
ATOM 2545 C C . LYS A 1 329 ? -31.094 24.098 27.928 1.00 42.72 329 LYS A C 1
ATOM 2547 O O . LYS A 1 329 ? -31.215 24.754 28.948 1.00 42.72 329 LYS A O 1
ATOM 2552 N N . ARG A 1 330 ? -29.895 23.823 27.398 1.00 44.12 330 ARG A N 1
ATOM 2553 C CA . ARG A 1 330 ? -28.612 24.337 27.931 1.00 44.12 330 ARG A CA 1
ATOM 2554 C C . ARG A 1 330 ? -28.111 25.609 27.227 1.00 44.12 330 ARG A C 1
ATOM 2556 O O . ARG A 1 330 ? -27.017 26.068 27.527 1.00 44.12 330 ARG A O 1
ATOM 2563 N N . ARG A 1 331 ? -28.869 26.133 26.257 1.00 42.19 331 ARG A N 1
ATOM 2564 C CA . ARG A 1 331 ? -28.548 27.356 25.495 1.00 42.19 331 ARG A CA 1
ATOM 2565 C C . ARG A 1 331 ? -29.395 28.577 25.884 1.00 42.19 331 ARG A C 1
ATOM 2567 O O . ARG A 1 331 ? -29.236 29.609 25.243 1.00 42.19 331 ARG A O 1
ATOM 2574 N N . ASN A 1 332 ? -30.227 28.455 26.918 1.00 37.94 332 ASN A N 1
ATOM 2575 C CA . ASN A 1 332 ? -30.926 29.569 27.560 1.00 37.94 332 ASN A CA 1
ATOM 2576 C C . ASN A 1 332 ? -30.399 29.743 28.978 1.00 37.94 332 ASN A C 1
ATOM 2578 O O . ASN A 1 332 ? -30.182 28.697 29.632 1.00 37.94 332 ASN A O 1
#

Secondary structure (DSSP, 8-state):
--------PPPP--PPP--PPP-PPP---EEEEE-S-HHHHHHHHHHHHHH---EEEEE-BHHHHHHHHHHS--SEEEE--BBTB-HHHHHHHHHHHSTT--EEEEE--S---HHHHHHHHHTT-SEEEE-SGGGHHHHHHHHHHHHHHHHHHHHHHHSSSPPP--TTSEEEEEETTEEEEEETTEEHHHHHHHTT-----TTTTSSSS-TTEEEEEE-GGGBPPPPHHHHHHHHHTT---TTEEETTT-EE-STTEEEE---SEEPS-HHHHHTTTTSB-SS-EE-TTT--EEE-TTSB--HHHHHHHHHHHHHHHHHHHHHHHHHHTS--

Mean predicted aligned error: 19.04 Å

Nearest PDB structures (foldseek):
  1i7h-assembly3_C  TM=8.738E-01  e=2.209E-06  Escherichia coli
  6ymz-assembly4_D  TM=7.656E-01  e=1.820E-03  Pectobacterium atrosepticum SCRI1043
  6ymz-assembly1_A  TM=7.313E-01  e=1.934E-03  Pectobacterium atrosepticum SCRI1043
  6ymz-assembly3_C  TM=6.309E-01  e=1.515E-03  Pectobacterium atrosepticum SCRI1043
  1a2o-assembly2_B  TM=6.077E-01  e=2.511E-02  Salmonella enterica subsp. enterica serovar Typhimurium

Sequence (332 aa):
MSNSSNSSNPPSTQKPEPLVPPKQTVSSMRIVIAESNLTHLSTLLETIESIGKWVLYPCAEYPELIQTLSSGAVDLLILGNVDQGSCFEICRLCRKEWEHLPIILVSHDATIPDFYRHWVSEKGFGDVVSSDPSNRNDLVRVVQNVTSVIRAQKQALTFAVPDVQDTETYIGLKIDGKHATTPRETRLLSILLNNKVSILKACGGQGRCATCHVFVDKGMEYLTPPTEQELMTLSMMKIEQPNARLACQCKVLEQGVEVTVPKGKYLGSEAELESLVGKRAQQTLIHPLTGEILVHEGKLILRSALEKMQSVNKEFEKEMGVLLSRKSKRRN